Protein AF-A0A8C1X565-F1 (afdb_monomer)

Radius of gyration: 35.85 Å; Cα contacts (8 Å, |Δi|>4): 204; chains: 1; bounding box: 76×70×100 Å

InterPro domains:
  IPR001398 Macrophage migration inhibitory factor [PF01187] (63-176)
  IPR001398 Macrophage migration inhibitory factor [PTHR11954] (62-175)
  IPR014347 Tautomerase/MIF superfamily [G3DSA:3.30.429.10] (62-176)
  IPR014347 Tautomerase/MIF superfamily [SSF55331] (63-176)
  IPR019829 Macrophage migration inhibitory factor, conserved site [PS01158] (116-130)

Mean predicted aligned error: 14.26 Å

Sequence (176 aa):
MGGGERREENRRGREECKRGGEEGKRNLRTEEQVAIMVSHSKAEKMQDKTTASHNECKLQIMPIFVVNTNVAKDAVPAELLSEATQQLAKAMGKPAQYIAIHIIPDQMMMFGGKGDPCALCSLTSIGKIGGAQNKQYSKLLMGLLNKHLGISPDRIYINFVDMDAANVAWNSTTFG

Structure (mmCIF, N/CA/C/O backbone):
data_AF-A0A8C1X565-F1
#
_entry.id   AF-A0A8C1X565-F1
#
loop_
_atom_site.group_PDB
_atom_site.id
_atom_site.type_symbol
_atom_site.label_atom_id
_atom_site.label_alt_id
_atom_site.label_comp_id
_atom_site.label_asym_id
_atom_site.label_entity_id
_atom_site.label_seq_id
_atom_site.pdbx_PDB_ins_code
_atom_site.Cartn_x
_atom_site.Cartn_y
_atom_site.Cartn_z
_atom_site.occupancy
_atom_site.B_iso_or_equiv
_atom_site.auth_seq_id
_atom_site.auth_comp_id
_atom_site.auth_asym_id
_atom_site.auth_atom_id
_atom_site.pdbx_PDB_model_num
ATOM 1 N N . MET A 1 1 ? 57.882 53.915 -77.502 1.00 49.09 1 MET A N 1
ATOM 2 C CA . MET A 1 1 ? 58.343 52.913 -76.515 1.00 49.09 1 MET A CA 1
ATOM 3 C C . MET A 1 1 ? 57.272 52.822 -75.435 1.00 49.09 1 MET A C 1
ATOM 5 O O . MET A 1 1 ? 57.066 53.815 -74.762 1.00 49.09 1 MET A O 1
ATOM 9 N N . GLY A 1 2 ? 56.494 51.737 -75.350 1.00 52.66 2 GLY A N 1
ATOM 10 C CA . GLY A 1 2 ? 55.361 51.687 -74.402 1.00 52.66 2 GLY A CA 1
ATOM 11 C C . GLY A 1 2 ? 54.500 50.420 -74.452 1.00 52.66 2 GLY A C 1
ATOM 12 O O . GLY A 1 2 ? 53.299 50.494 -74.226 1.00 52.66 2 GLY A O 1
ATOM 13 N N . GLY A 1 3 ? 55.080 49.269 -74.815 1.00 48.84 3 GLY A N 1
ATOM 14 C CA . GLY A 1 3 ? 54.337 48.006 -74.981 1.00 48.84 3 GLY A CA 1
ATOM 15 C C . GLY A 1 3 ? 54.753 46.858 -74.051 1.00 48.84 3 GLY A C 1
ATOM 16 O O . GLY A 1 3 ? 54.083 45.829 -74.050 1.00 48.84 3 GLY A O 1
ATOM 17 N N . GLY A 1 4 ? 55.843 47.010 -73.286 1.00 49.16 4 GLY A N 1
ATOM 18 C CA . GLY A 1 4 ? 56.407 45.949 -72.437 1.00 49.16 4 GLY A CA 1
ATOM 19 C C . GLY A 1 4 ? 55.789 45.881 -71.039 1.00 49.16 4 GLY A C 1
ATOM 20 O O . GLY A 1 4 ? 55.294 44.833 -70.638 1.00 49.16 4 GLY A O 1
ATOM 21 N N . GLU A 1 5 ? 55.722 47.011 -70.332 1.00 47.62 5 GLU A N 1
ATOM 22 C CA . GLU A 1 5 ? 55.320 47.056 -68.913 1.00 47.62 5 GLU A CA 1
ATOM 23 C C . GLU A 1 5 ? 53.850 46.669 -68.686 1.00 47.62 5 GLU A C 1
ATOM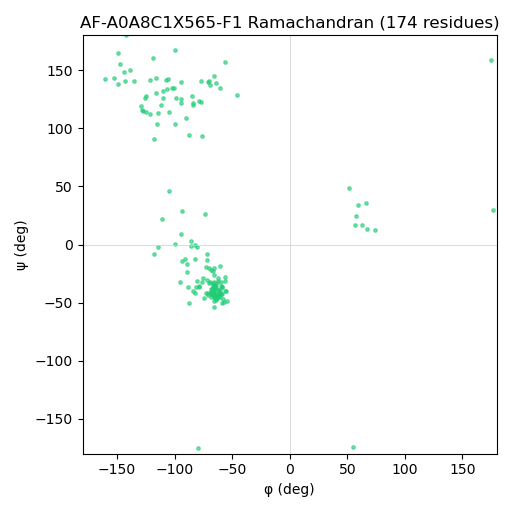 25 O O . GLU A 1 5 ? 53.513 45.980 -67.726 1.00 47.62 5 GLU A O 1
ATOM 30 N N . ARG A 1 6 ? 52.965 46.987 -69.640 1.00 48.53 6 ARG A N 1
ATOM 31 C CA . ARG A 1 6 ? 51.525 46.694 -69.531 1.00 48.53 6 ARG A CA 1
ATOM 32 C C . ARG A 1 6 ? 51.183 45.197 -69.680 1.00 48.53 6 ARG A C 1
ATOM 34 O O . ARG A 1 6 ? 50.059 44.792 -69.388 1.00 48.53 6 ARG A O 1
ATOM 41 N N . ARG A 1 7 ? 52.124 44.359 -70.147 1.00 52.38 7 ARG A N 1
ATOM 42 C CA . ARG A 1 7 ? 51.945 42.894 -70.256 1.00 52.38 7 ARG A CA 1
ATOM 43 C C . ARG A 1 7 ? 52.368 42.141 -68.993 1.00 52.38 7 ARG A C 1
ATOM 45 O O . ARG A 1 7 ? 51.866 41.042 -68.766 1.00 52.38 7 ARG A O 1
ATOM 52 N N . GLU A 1 8 ? 53.247 42.709 -68.176 1.00 52.31 8 GLU A N 1
ATOM 53 C CA . GLU A 1 8 ? 53.809 42.032 -67.001 1.00 52.31 8 GLU A CA 1
ATOM 54 C C . GLU A 1 8 ? 52.942 42.237 -65.747 1.00 52.31 8 GLU A C 1
ATOM 56 O O . GLU A 1 8 ? 52.684 41.292 -64.997 1.00 52.31 8 GLU A O 1
ATOM 61 N N . GLU A 1 9 ? 52.350 43.424 -65.604 1.00 49.91 9 GLU A N 1
ATOM 62 C CA . GLU A 1 9 ? 51.395 43.756 -64.537 1.00 49.91 9 GLU A CA 1
ATOM 63 C C . GLU A 1 9 ? 50.097 42.927 -64.641 1.00 49.91 9 GLU A C 1
ATOM 65 O O . GLU A 1 9 ? 49.587 42.391 -63.656 1.00 49.91 9 GLU A O 1
ATOM 70 N N . ASN A 1 10 ? 49.634 42.679 -65.871 1.00 48.00 10 ASN A N 1
ATOM 71 C CA . ASN A 1 10 ? 48.449 41.860 -66.150 1.00 48.00 10 ASN A CA 1
ATOM 72 C C . ASN A 1 10 ? 48.692 40.347 -65.927 1.00 48.00 10 ASN A C 1
ATOM 74 O O . ASN A 1 10 ? 47.749 39.569 -65.762 1.00 48.00 10 ASN A O 1
ATOM 78 N N . ARG A 1 11 ? 49.963 39.911 -65.914 1.00 53.03 11 ARG A N 1
ATOM 79 C CA . ARG A 1 11 ? 50.361 38.521 -65.630 1.00 53.03 11 ARG A CA 1
ATOM 80 C C . ARG A 1 11 ? 50.464 38.269 -64.123 1.00 53.03 11 ARG A C 1
ATOM 82 O O . ARG A 1 11 ? 49.969 37.240 -63.668 1.00 53.03 11 ARG A O 1
ATOM 89 N N . ARG A 1 12 ? 50.991 39.231 -63.352 1.00 53.06 12 ARG A N 1
ATOM 90 C CA . ARG A 1 12 ? 51.010 39.183 -61.875 1.00 53.06 12 ARG A CA 1
ATOM 91 C C . ARG A 1 12 ? 49.603 39.188 -61.273 1.00 53.06 12 ARG A C 1
ATOM 93 O O . ARG A 1 12 ? 49.306 38.330 -60.446 1.00 53.06 12 ARG A O 1
ATOM 100 N N . GLY A 1 13 ? 48.698 40.031 -61.779 1.00 50.47 13 GLY A N 1
ATOM 101 C CA . GLY A 1 13 ? 47.305 40.061 -61.307 1.00 50.47 13 GLY A CA 1
ATOM 102 C C . GLY A 1 13 ? 46.529 38.752 -61.541 1.00 50.47 13 GLY A C 1
ATOM 103 O O . GLY A 1 13 ? 45.686 38.368 -60.730 1.00 50.47 13 GLY A O 1
ATOM 104 N N . ARG A 1 14 ? 46.837 38.002 -62.613 1.00 50.69 14 ARG A N 1
ATOM 105 C CA . ARG A 1 14 ? 46.225 36.680 -62.868 1.00 50.69 14 ARG A CA 1
ATOM 10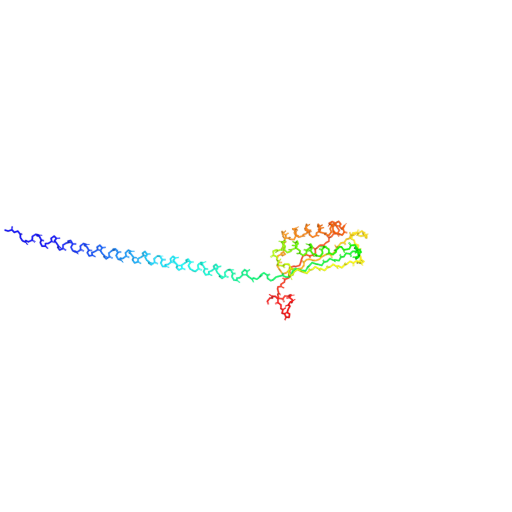6 C C . ARG A 1 14 ? 46.782 35.565 -61.981 1.00 50.69 14 ARG A C 1
ATOM 108 O O . ARG A 1 14 ? 46.056 34.606 -61.716 1.00 50.69 14 ARG A O 1
ATOM 115 N N . GLU A 1 15 ? 48.036 35.654 -61.544 1.00 48.44 15 GLU A N 1
ATOM 116 C CA . GLU A 1 15 ? 48.638 34.657 -60.649 1.00 48.44 15 GLU A CA 1
ATOM 117 C C . GLU A 1 15 ? 48.212 34.853 -59.186 1.00 48.44 15 GLU A C 1
ATOM 119 O O . GLU A 1 15 ? 47.930 33.864 -58.509 1.00 48.44 15 GLU A O 1
ATOM 124 N N . GLU A 1 16 ? 48.046 36.095 -58.721 1.00 49.94 16 GLU A N 1
ATOM 125 C CA . GLU A 1 16 ? 47.497 36.385 -57.385 1.00 49.94 16 GLU A CA 1
ATOM 126 C C . GLU A 1 16 ? 46.018 35.986 -57.263 1.00 49.94 16 GLU A C 1
ATOM 128 O O . GLU A 1 16 ? 45.621 35.366 -56.276 1.00 49.94 16 GLU A O 1
ATOM 133 N N . CYS A 1 17 ? 45.214 36.218 -58.307 1.00 47.19 17 CYS A N 1
ATOM 134 C CA . CYS A 1 17 ? 43.809 35.799 -58.333 1.00 47.19 17 CYS A CA 1
ATOM 135 C C . CYS A 1 17 ? 43.651 34.260 -58.320 1.00 47.19 17 CYS A C 1
ATOM 137 O O . CYS A 1 17 ? 42.718 33.727 -57.715 1.00 47.19 17 CYS A O 1
ATOM 139 N N . LYS A 1 18 ? 44.598 33.519 -58.920 1.00 51.34 18 LYS A N 1
ATOM 140 C CA . LYS A 1 18 ? 44.636 32.047 -58.846 1.00 51.34 18 LYS A CA 1
ATOM 141 C C . LYS A 1 18 ? 45.037 31.532 -57.460 1.00 51.34 18 LYS A C 1
ATOM 143 O O . LYS A 1 18 ? 44.405 30.592 -56.984 1.00 51.34 18 LYS A O 1
ATOM 148 N N . ARG A 1 19 ? 46.029 32.147 -56.800 1.00 50.94 19 ARG A N 1
ATOM 149 C CA . ARG A 1 19 ? 46.452 31.757 -55.439 1.00 50.94 19 ARG A CA 1
ATOM 150 C C . ARG A 1 19 ? 45.365 32.029 -54.397 1.00 50.94 19 ARG A C 1
ATOM 152 O O . ARG A 1 19 ? 45.054 31.133 -53.618 1.00 50.94 19 ARG A O 1
ATOM 159 N N . GLY A 1 20 ? 44.702 33.187 -54.465 1.00 49.22 20 GLY A N 1
ATOM 160 C CA . GLY A 1 20 ? 43.563 33.500 -53.591 1.00 49.22 20 GLY A CA 1
ATOM 161 C C . GLY A 1 20 ? 42.366 32.558 -53.792 1.00 49.22 20 GLY A C 1
ATOM 162 O O . GLY A 1 20 ? 41.685 32.193 -52.835 1.00 49.22 20 GLY A O 1
ATOM 163 N N . GLY A 1 21 ? 42.144 32.085 -55.024 1.00 48.00 21 GLY A N 1
ATOM 164 C CA . GLY A 1 21 ? 41.119 31.085 -55.330 1.00 48.00 21 GLY A CA 1
ATOM 165 C C . GLY A 1 21 ? 41.420 29.683 -54.782 1.00 48.00 21 GLY A C 1
ATOM 166 O O . GLY A 1 21 ? 40.490 28.958 -54.428 1.00 48.00 21 GLY A O 1
ATOM 167 N N . GLU A 1 22 ? 42.691 29.280 -54.689 1.00 48.47 22 GLU A N 1
ATOM 168 C CA . GLU A 1 22 ? 43.090 27.984 -54.118 1.00 48.47 22 GLU A CA 1
ATOM 169 C C . GLU A 1 22 ? 43.151 27.992 -52.584 1.00 48.47 22 GLU A C 1
ATOM 171 O O . GLU A 1 22 ? 42.727 27.008 -51.974 1.00 48.47 22 GLU A O 1
ATOM 176 N N . GLU A 1 23 ? 43.586 29.089 -51.954 1.00 47.75 23 GLU A N 1
ATOM 177 C CA . GLU A 1 23 ? 43.506 29.271 -50.494 1.00 47.75 23 GLU A CA 1
ATOM 178 C C . GLU A 1 23 ? 42.054 29.371 -50.012 1.00 47.75 23 GLU A C 1
ATOM 180 O O . GLU A 1 23 ? 41.679 28.675 -49.066 1.00 47.75 23 GLU A O 1
ATOM 185 N N . GLY A 1 24 ? 41.195 30.113 -50.723 1.00 47.16 24 GLY A N 1
ATOM 186 C CA . GLY A 1 24 ? 39.756 30.153 -50.446 1.00 47.16 24 GLY A CA 1
ATOM 187 C C . GLY A 1 24 ? 39.096 28.773 -50.564 1.00 47.16 24 GLY A C 1
ATOM 188 O O . GLY A 1 24 ? 38.344 28.365 -49.683 1.00 47.16 24 GLY A O 1
ATOM 189 N N . LYS A 1 25 ? 39.448 27.986 -51.592 1.00 46.28 25 LYS A N 1
ATOM 190 C CA . LYS A 1 25 ? 38.975 26.595 -51.760 1.00 46.28 25 LYS A CA 1
ATOM 191 C C . LYS A 1 25 ? 39.560 25.607 -50.747 1.00 46.28 25 LYS A C 1
ATOM 193 O O . LYS A 1 25 ? 39.016 24.511 -50.601 1.00 46.28 25 LYS A O 1
ATOM 198 N N . ARG A 1 26 ? 40.691 25.919 -50.106 1.00 46.69 26 ARG A N 1
ATOM 199 C CA . ARG A 1 26 ? 41.283 25.090 -49.046 1.00 46.69 26 ARG A CA 1
ATOM 200 C C . ARG A 1 26 ? 40.597 25.371 -47.707 1.00 46.69 26 ARG A C 1
ATOM 202 O O . ARG A 1 26 ? 40.236 24.410 -47.040 1.00 46.69 26 ARG A O 1
ATOM 209 N N . ASN A 1 27 ? 40.307 26.639 -47.400 1.00 46.97 27 ASN A N 1
ATOM 210 C CA . ASN A 1 27 ? 39.555 27.033 -46.203 1.00 46.97 27 ASN A CA 1
ATOM 211 C C . ASN A 1 27 ? 38.089 26.570 -46.234 1.00 46.97 27 ASN A C 1
ATOM 213 O O . ASN A 1 27 ? 37.619 26.004 -45.248 1.00 46.97 27 ASN A O 1
ATOM 217 N N . LEU A 1 28 ? 37.405 26.714 -47.377 1.00 48.75 28 LEU A N 1
ATOM 218 C CA . LEU A 1 28 ? 36.021 26.246 -47.562 1.00 48.75 28 LEU A CA 1
ATOM 219 C C . LEU A 1 28 ? 35.885 24.728 -47.347 1.00 48.75 28 LEU A C 1
ATOM 221 O O . LEU A 1 28 ? 34.908 24.271 -46.762 1.00 48.75 28 LEU A O 1
ATOM 225 N N . ARG A 1 29 ? 36.895 23.942 -47.752 1.00 51.97 29 ARG A N 1
ATOM 226 C CA . ARG A 1 29 ? 36.909 22.483 -47.549 1.00 51.97 29 ARG A CA 1
ATOM 227 C C . ARG A 1 29 ? 37.013 22.089 -46.076 1.00 51.97 29 ARG A C 1
ATOM 229 O O . ARG A 1 29 ? 36.419 21.093 -45.682 1.00 51.97 29 ARG A O 1
ATOM 236 N N . THR A 1 30 ? 37.738 22.852 -45.263 1.00 57.06 30 THR A N 1
ATOM 237 C CA . THR A 1 30 ? 37.828 22.619 -43.812 1.00 57.06 30 THR A CA 1
ATOM 238 C C . THR A 1 30 ? 36.548 23.008 -43.083 1.00 57.06 30 THR A C 1
ATOM 240 O O . THR A 1 30 ? 36.108 22.255 -42.223 1.00 57.06 30 THR A O 1
ATOM 243 N N . GLU A 1 31 ? 35.917 24.131 -43.429 1.00 58.00 31 GLU A N 1
ATOM 244 C CA . GLU A 1 31 ? 34.661 24.553 -42.788 1.00 58.00 31 GLU A CA 1
ATOM 245 C C . GLU A 1 31 ? 33.509 23.591 -43.097 1.00 58.00 31 GLU A C 1
ATOM 247 O O . GLU A 1 31 ? 32.755 23.218 -42.197 1.00 58.00 31 GLU A O 1
ATOM 252 N N . GLU A 1 32 ? 33.425 23.110 -44.339 1.00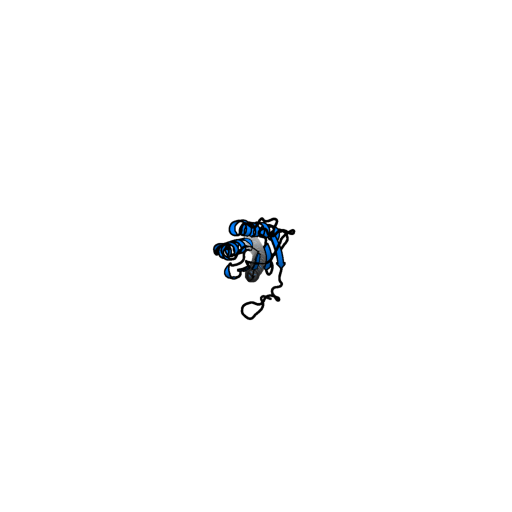 58.91 32 GLU A N 1
ATOM 253 C CA . GLU A 1 32 ? 32.437 22.110 -44.746 1.00 58.91 32 GLU A CA 1
ATOM 254 C C . GLU A 1 32 ? 32.690 20.758 -44.053 1.00 58.91 32 GLU A C 1
ATOM 256 O O . GLU A 1 32 ? 31.757 20.134 -43.547 1.00 58.91 32 GLU A O 1
ATOM 261 N N . GLN A 1 33 ? 33.955 20.336 -43.909 1.00 59.19 33 GLN A N 1
ATOM 262 C CA . GLN A 1 33 ? 34.297 19.121 -43.157 1.00 59.19 33 GLN A CA 1
ATOM 263 C C . GLN A 1 33 ? 34.027 19.239 -41.650 1.00 59.19 33 GLN A C 1
ATOM 265 O O . GLN A 1 33 ? 33.536 18.284 -41.045 1.00 59.19 33 GLN A O 1
ATOM 270 N N . VAL A 1 34 ? 34.276 20.401 -41.037 1.00 60.75 34 VAL A N 1
ATOM 271 C CA . VAL A 1 34 ? 33.933 20.660 -39.629 1.00 60.75 34 VAL A CA 1
ATOM 272 C C . VAL A 1 34 ? 32.415 20.666 -39.441 1.00 60.75 34 VAL A C 1
ATOM 274 O O . VAL A 1 34 ? 31.919 20.075 -38.481 1.00 60.75 34 VAL A O 1
ATOM 277 N N . ALA A 1 35 ? 31.655 21.248 -40.373 1.00 61.78 35 ALA A N 1
ATOM 278 C CA . ALA A 1 35 ? 30.195 21.218 -40.346 1.00 61.78 35 ALA A CA 1
ATOM 279 C C . ALA A 1 35 ? 29.642 19.786 -40.460 1.00 61.78 35 ALA A C 1
ATOM 281 O O . ALA A 1 35 ? 28.710 19.436 -39.731 1.00 61.78 35 ALA A O 1
ATOM 282 N N . ILE A 1 36 ? 30.244 18.933 -41.297 1.00 66.50 36 ILE A N 1
ATOM 283 C CA . ILE A 1 36 ? 29.893 17.508 -41.422 1.00 66.50 36 ILE A CA 1
ATOM 284 C C . ILE A 1 36 ? 30.225 16.745 -40.131 1.00 66.50 36 ILE A C 1
ATOM 286 O O . ILE A 1 36 ? 29.373 16.019 -39.626 1.00 66.50 36 ILE A O 1
ATOM 290 N N . MET A 1 37 ? 31.404 16.954 -39.533 1.00 60.38 37 MET A N 1
ATOM 291 C CA . MET A 1 37 ? 31.771 16.342 -38.245 1.00 60.38 37 MET A CA 1
ATOM 292 C C . MET A 1 37 ? 30.833 16.760 -37.106 1.00 60.38 37 MET A C 1
ATOM 294 O O . MET A 1 37 ? 30.398 15.921 -36.319 1.00 60.38 37 MET A O 1
ATOM 298 N N . VAL A 1 38 ? 30.486 18.048 -37.018 1.00 64.12 38 VAL A N 1
ATOM 299 C CA . VAL A 1 38 ? 29.539 18.558 -36.014 1.00 64.12 38 VAL A CA 1
ATOM 300 C C . VAL A 1 38 ? 28.135 18.005 -36.260 1.00 64.12 38 VAL A C 1
ATOM 302 O O . VAL A 1 38 ? 27.427 17.697 -35.301 1.00 64.12 38 VAL A O 1
ATOM 305 N N . SER A 1 39 ? 27.737 17.840 -37.522 1.00 61.88 39 SER A N 1
ATOM 306 C CA . SER A 1 39 ? 26.449 17.246 -37.891 1.00 61.88 39 SER A CA 1
ATOM 307 C C . SER A 1 39 ? 26.396 15.756 -37.550 1.00 61.88 39 SER A C 1
ATOM 309 O O . SER A 1 39 ? 25.417 15.324 -36.948 1.00 61.88 39 SER A O 1
ATOM 311 N N . HIS A 1 40 ? 27.459 14.991 -37.818 1.00 67.81 40 HIS A N 1
ATOM 312 C CA . HIS A 1 40 ? 27.568 13.587 -37.411 1.00 67.81 40 HIS A CA 1
ATOM 313 C C . HIS A 1 40 ? 27.603 13.429 -35.887 1.00 67.81 40 HIS A C 1
ATOM 315 O O . HIS A 1 40 ? 26.854 12.621 -35.357 1.00 67.81 40 HIS A O 1
ATOM 321 N N . SER A 1 41 ? 28.354 14.262 -35.158 1.00 65.25 41 SER A N 1
ATOM 322 C CA . SER A 1 41 ? 28.372 14.228 -33.686 1.00 65.25 41 SER A CA 1
ATOM 323 C C . SER A 1 41 ? 27.016 14.606 -33.069 1.00 65.25 41 SER A C 1
ATOM 325 O O . SER A 1 41 ? 26.601 14.038 -32.056 1.00 65.25 41 SER A O 1
ATOM 327 N N . LYS A 1 42 ? 26.281 15.550 -33.677 1.00 61.38 42 LYS A N 1
ATOM 328 C CA . LYS A 1 42 ? 24.896 15.861 -33.282 1.00 61.38 42 LYS A CA 1
ATOM 329 C C . LYS A 1 42 ? 23.938 14.715 -33.614 1.00 61.38 42 LYS A C 1
ATOM 331 O O . LYS A 1 42 ? 23.056 14.450 -32.802 1.00 61.38 42 LYS A O 1
ATOM 336 N N . ALA A 1 43 ? 24.118 14.039 -34.748 1.00 56.22 43 ALA A N 1
ATOM 337 C CA . ALA A 1 43 ? 23.319 12.885 -35.153 1.00 56.22 43 ALA A CA 1
ATOM 338 C C . ALA A 1 43 ? 23.574 11.661 -34.258 1.00 56.22 43 ALA A C 1
ATOM 340 O O . ALA A 1 43 ? 22.612 11.038 -33.826 1.00 56.22 43 ALA A O 1
ATOM 341 N N . GLU A 1 44 ? 24.825 11.382 -33.877 1.00 57.09 44 GLU A N 1
ATOM 342 C CA . GLU A 1 44 ? 25.178 10.347 -32.894 1.00 57.09 44 GLU A CA 1
ATOM 343 C C . GLU A 1 44 ? 24.577 10.660 -31.520 1.00 57.09 44 GLU A C 1
ATOM 345 O O . GLU A 1 44 ? 23.937 9.803 -30.921 1.00 57.09 44 GLU A O 1
ATOM 350 N N . LYS A 1 45 ? 24.667 11.912 -31.045 1.00 55.22 45 LYS A N 1
ATOM 351 C CA . LYS A 1 45 ? 24.004 12.336 -29.794 1.00 55.22 45 LYS A CA 1
ATOM 352 C C . LYS A 1 45 ? 22.474 12.304 -29.883 1.00 55.22 45 LYS A C 1
ATOM 354 O O . LYS A 1 45 ? 21.812 12.186 -28.855 1.00 55.22 45 LYS A O 1
ATOM 359 N N . MET A 1 46 ? 21.890 12.444 -31.074 1.00 52.03 46 MET A N 1
ATOM 360 C CA . MET A 1 46 ? 20.449 12.276 -31.298 1.00 52.03 46 MET A CA 1
ATOM 361 C C . MET A 1 46 ? 20.053 10.799 -31.369 1.00 52.03 46 MET A C 1
ATOM 363 O O . MET A 1 46 ? 18.994 10.448 -30.854 1.00 52.03 46 MET A O 1
ATOM 367 N N . GLN A 1 47 ? 20.893 9.933 -31.934 1.00 51.94 47 GLN A N 1
ATOM 368 C CA . GLN A 1 47 ? 20.686 8.485 -31.943 1.00 51.94 47 GLN A C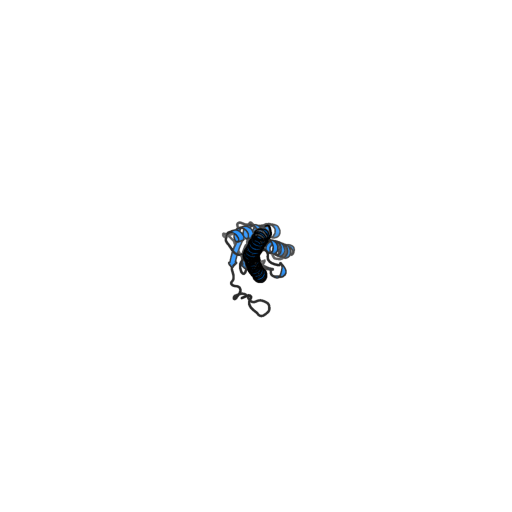A 1
ATOM 369 C C . GLN A 1 47 ? 20.824 7.902 -30.534 1.00 51.94 47 GLN A C 1
ATOM 371 O O . GLN A 1 47 ? 19.946 7.147 -30.138 1.00 51.94 47 GLN A O 1
ATOM 376 N N . ASP A 1 48 ? 21.801 8.353 -29.743 1.00 48.84 48 ASP A N 1
ATOM 377 C CA . ASP A 1 48 ? 21.992 7.988 -28.329 1.00 48.84 48 ASP A CA 1
ATOM 378 C C . ASP A 1 48 ? 20.820 8.448 -27.434 1.00 48.84 48 ASP A C 1
ATOM 380 O O . ASP A 1 48 ? 20.340 7.727 -26.562 1.00 48.84 48 ASP A O 1
ATOM 384 N N . LYS A 1 49 ? 20.237 9.622 -27.721 1.00 47.53 49 LYS A N 1
ATOM 385 C CA . LYS A 1 49 ? 18.991 10.072 -27.070 1.00 47.53 49 LYS A CA 1
ATOM 386 C C . LYS A 1 49 ? 17.753 9.290 -27.523 1.00 47.53 49 LYS A C 1
ATOM 388 O O . LYS A 1 49 ? 16.815 9.127 -26.746 1.00 47.53 49 LYS A O 1
ATOM 393 N N . THR A 1 50 ? 17.735 8.799 -28.760 1.00 41.66 50 THR A N 1
ATOM 394 C CA . THR A 1 50 ? 16.606 8.028 -29.310 1.00 41.66 50 THR A CA 1
ATOM 395 C C . THR A 1 50 ? 16.647 6.566 -28.850 1.00 41.66 50 THR A C 1
ATOM 397 O O . THR A 1 50 ? 15.595 5.970 -28.618 1.00 41.66 50 THR A O 1
ATOM 400 N N . THR A 1 51 ? 17.831 5.991 -28.621 1.00 40.81 51 THR A N 1
ATOM 401 C CA . THR A 1 51 ? 18.002 4.681 -27.969 1.00 40.81 51 THR A CA 1
ATOM 402 C C . THR A 1 51 ? 17.796 4.756 -26.456 1.00 40.81 51 THR A C 1
ATOM 404 O O . THR A 1 51 ? 17.210 3.833 -25.890 1.00 40.81 51 THR A O 1
ATOM 407 N N . ALA A 1 52 ? 18.136 5.874 -25.801 1.00 42.41 52 ALA A N 1
ATOM 408 C CA . ALA A 1 52 ? 17.728 6.131 -24.415 1.00 42.41 52 ALA A CA 1
ATOM 409 C C . ALA A 1 52 ? 16.192 6.186 -24.270 1.00 42.41 52 ALA A C 1
ATOM 411 O O . ALA A 1 52 ? 15.635 5.586 -23.353 1.00 42.41 52 ALA A O 1
ATOM 412 N N . SER A 1 53 ? 15.490 6.780 -25.243 1.00 41.38 53 SER A N 1
ATOM 413 C CA . SER A 1 53 ? 14.020 6.812 -25.290 1.00 41.38 53 SER A CA 1
ATOM 414 C C . SER A 1 53 ? 13.362 5.439 -25.504 1.00 41.38 53 SER A C 1
ATOM 416 O O . SER A 1 53 ? 12.199 5.276 -25.135 1.00 41.38 53 SER A O 1
ATOM 418 N N . HIS A 1 54 ? 14.062 4.448 -26.065 1.00 39.69 54 HIS A N 1
ATOM 419 C CA . HIS A 1 54 ? 13.534 3.082 -26.202 1.00 39.69 54 HIS A CA 1
ATOM 420 C C . HIS A 1 54 ? 13.841 2.193 -24.984 1.00 39.69 54 HIS A C 1
ATOM 422 O O . HIS A 1 54 ? 13.149 1.200 -24.772 1.00 39.69 54 HIS A O 1
ATOM 428 N N . ASN A 1 55 ? 14.798 2.577 -24.131 1.00 44.44 55 ASN A N 1
ATOM 429 C CA . ASN A 1 55 ? 15.061 1.902 -22.853 1.00 44.44 55 ASN A CA 1
ATOM 430 C C . ASN A 1 55 ? 14.277 2.486 -21.664 1.00 44.44 55 ASN A C 1
ATOM 432 O O . ASN A 1 55 ? 14.164 1.833 -20.629 1.00 44.44 55 ASN A O 1
ATOM 436 N N . GLU A 1 56 ? 13.652 3.65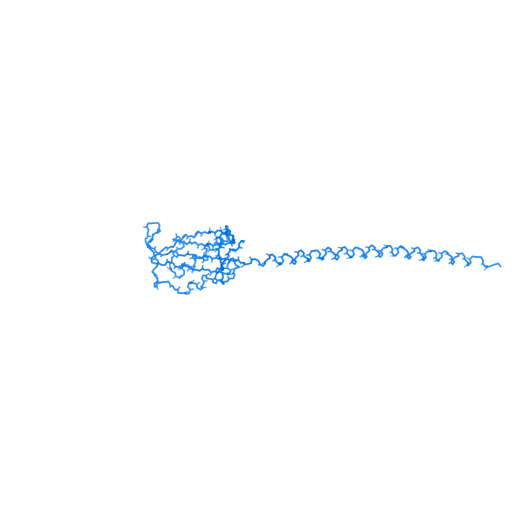5 -21.816 1.00 44.38 56 GLU A N 1
ATOM 437 C CA . GLU A 1 56 ? 12.710 4.212 -20.831 1.00 44.38 56 GLU A CA 1
ATOM 438 C C . GLU A 1 56 ? 11.280 3.639 -20.953 1.00 44.38 56 GLU A C 1
ATOM 440 O O . GLU A 1 56 ? 10.413 3.929 -20.130 1.00 44.38 56 GLU A O 1
ATOM 445 N N . CYS A 1 57 ? 11.038 2.735 -21.912 1.00 40.72 57 CYS A N 1
ATOM 446 C CA . CYS A 1 57 ? 9.766 2.027 -22.100 1.00 40.72 57 CYS A CA 1
ATOM 447 C C . CYS A 1 57 ? 9.711 0.649 -21.394 1.00 40.72 57 CYS A C 1
ATOM 449 O O . CYS A 1 57 ? 8.997 -0.253 -21.821 1.00 40.72 57 CYS A O 1
ATOM 451 N N . LYS A 1 58 ? 10.440 0.468 -20.281 1.00 51.03 58 LYS A N 1
ATOM 452 C CA . LYS A 1 58 ? 10.281 -0.670 -19.345 1.00 51.03 58 LYS A CA 1
ATOM 453 C C . LYS A 1 58 ? 9.556 -0.251 -18.054 1.00 51.03 58 LYS A C 1
ATOM 455 O O . LYS A 1 58 ? 9.940 -0.619 -16.950 1.00 51.03 58 LYS A O 1
ATOM 460 N N . LEU A 1 59 ? 8.459 0.501 -18.183 1.00 49.94 59 LEU A N 1
ATOM 461 C CA . LEU A 1 59 ? 7.509 0.811 -17.094 1.00 49.94 59 LEU A CA 1
ATOM 462 C C . LEU A 1 59 ? 6.616 -0.394 -16.717 1.00 49.94 59 LEU A C 1
ATOM 464 O O . LEU A 1 59 ? 5.489 -0.226 -16.250 1.00 49.94 59 LEU A O 1
ATOM 468 N N . GLN A 1 60 ? 7.083 -1.619 -16.946 1.00 59.84 60 GLN A N 1
ATOM 469 C CA . GLN A 1 60 ? 6.370 -2.826 -16.550 1.00 59.84 60 GLN A CA 1
ATOM 470 C C . GLN A 1 60 ? 6.765 -3.169 -15.139 1.00 59.84 60 GLN A C 1
ATOM 472 O O . GLN A 1 60 ? 7.785 -3.822 -14.930 1.00 59.84 60 GLN A O 1
ATOM 477 N N . ILE A 1 61 ? 5.976 -2.721 -14.164 1.00 71.19 61 ILE A N 1
ATOM 478 C CA . ILE A 1 61 ? 6.238 -3.209 -12.835 1.00 71.19 61 ILE A CA 1
ATOM 479 C C . ILE A 1 61 ? 5.014 -3.322 -11.946 1.00 71.19 61 ILE A C 1
ATOM 481 O O . ILE A 1 61 ? 4.208 -2.402 -11.916 1.00 71.19 61 ILE A O 1
ATOM 485 N N . MET A 1 62 ? 4.959 -4.431 -11.207 1.00 86.31 62 MET A N 1
ATOM 486 C CA . MET A 1 62 ? 3.856 -4.939 -10.395 1.00 86.31 62 MET A CA 1
ATOM 487 C C . MET A 1 62 ? 4.057 -4.615 -8.905 1.00 86.31 62 MET A C 1
ATOM 489 O O . MET A 1 62 ? 4.892 -5.248 -8.261 1.00 86.31 62 MET A O 1
ATOM 493 N N . PRO A 1 63 ? 3.352 -3.618 -8.337 1.00 95.19 63 PRO A N 1
ATOM 494 C CA . PRO A 1 63 ? 3.237 -3.464 -6.897 1.00 95.19 63 PRO A CA 1
ATOM 495 C C . PRO A 1 63 ? 2.104 -4.335 -6.369 1.00 95.19 63 PRO A C 1
ATOM 497 O O . PRO A 1 63 ? 0.967 -4.221 -6.825 1.00 95.19 63 PRO A O 1
ATOM 500 N N . ILE A 1 64 ? 2.399 -5.146 -5.361 1.00 97.88 64 ILE A N 1
ATOM 501 C CA . ILE A 1 64 ? 1.384 -5.803 -4.542 1.00 97.88 64 ILE A CA 1
ATOM 502 C C . ILE A 1 64 ? 1.460 -5.202 -3.148 1.00 97.88 64 ILE A C 1
ATOM 504 O O . ILE A 1 64 ? 2.495 -5.303 -2.484 1.00 97.88 64 ILE A O 1
ATOM 508 N N . PHE A 1 65 ? 0.359 -4.607 -2.697 1.00 98.62 65 PHE A N 1
ATOM 509 C CA . PHE A 1 65 ? 0.193 -4.212 -1.306 1.00 98.62 65 PHE A CA 1
ATOM 510 C C . PHE A 1 65 ? -0.757 -5.180 -0.603 1.00 98.62 65 PHE A C 1
ATOM 512 O O . PHE A 1 65 ? -1.941 -5.251 -0.935 1.00 98.62 65 PHE A O 1
ATOM 519 N N . VAL A 1 66 ? -0.230 -5.932 0.362 1.00 98.88 66 VAL A N 1
ATOM 520 C CA . VAL A 1 66 ? -1.005 -6.866 1.188 1.00 98.88 66 VAL A CA 1
ATOM 521 C C . VAL A 1 66 ? -1.161 -6.290 2.585 1.00 98.88 66 VAL A C 1
ATOM 523 O O . VAL A 1 66 ? -0.173 -5.858 3.178 1.00 98.88 66 VAL A O 1
ATOM 526 N N . VAL A 1 67 ? -2.378 -6.341 3.122 1.00 98.81 67 VAL A N 1
ATOM 527 C CA . VAL A 1 67 ? -2.726 -5.894 4.474 1.00 98.81 67 VAL A CA 1
ATOM 528 C C . VAL A 1 67 ? -3.394 -7.043 5.213 1.00 98.81 67 VAL A C 1
ATOM 530 O O . VAL A 1 67 ? -4.499 -7.436 4.857 1.00 98.81 67 VAL A O 1
ATOM 533 N N . ASN A 1 68 ? -2.752 -7.552 6.259 1.00 98.88 68 ASN A N 1
ATOM 534 C CA . ASN A 1 68 ? -3.387 -8.450 7.222 1.00 98.88 68 ASN A CA 1
ATOM 535 C C . ASN A 1 68 ? -3.803 -7.617 8.434 1.00 98.88 68 ASN A C 1
ATOM 537 O O . ASN A 1 68 ? -2.953 -6.918 8.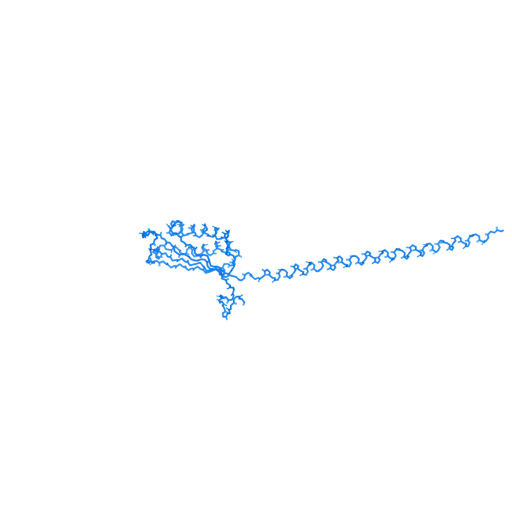988 1.00 98.88 68 ASN A O 1
ATOM 541 N N . THR A 1 69 ? -5.070 -7.673 8.844 1.00 98.88 69 THR A N 1
ATOM 542 C CA . THR A 1 69 ? -5.588 -6.874 9.967 1.00 98.88 69 THR A CA 1
ATOM 543 C C . THR A 1 69 ? -6.632 -7.630 10.792 1.00 98.88 69 THR A C 1
ATOM 545 O O . THR A 1 69 ? -7.378 -8.450 10.261 1.00 98.88 69 THR A O 1
ATOM 548 N N . ASN A 1 70 ? -6.697 -7.342 12.095 1.00 98.62 70 ASN A N 1
ATOM 549 C CA . ASN A 1 70 ? -7.764 -7.805 12.993 1.00 98.62 70 ASN A CA 1
ATOM 550 C C . ASN A 1 70 ? -9.051 -6.972 12.894 1.00 98.62 70 ASN A C 1
ATOM 552 O O . ASN A 1 70 ? -10.023 -7.282 13.579 1.00 98.62 70 ASN A O 1
ATOM 556 N N . VAL A 1 71 ? -9.071 -5.915 12.078 1.00 98.62 71 VAL A N 1
ATOM 557 C CA . VAL A 1 71 ? -10.293 -5.151 11.813 1.00 98.62 71 VAL A CA 1
ATOM 558 C C . VAL A 1 71 ? -11.311 -6.045 11.107 1.00 98.62 71 VAL A C 1
ATOM 560 O O . VAL A 1 71 ? -10.954 -6.834 10.227 1.00 98.62 71 VAL A O 1
ATOM 563 N N . ALA A 1 72 ? -12.572 -5.919 11.518 1.00 98.31 72 ALA A N 1
ATOM 564 C CA . ALA A 1 72 ? -13.661 -6.728 11.000 1.00 98.31 72 ALA A CA 1
ATOM 565 C C . ALA A 1 72 ? -13.923 -6.439 9.514 1.00 98.31 72 ALA A C 1
ATOM 567 O O . ALA A 1 72 ? -13.792 -5.298 9.064 1.00 98.31 72 ALA A O 1
ATOM 568 N N . LYS A 1 73 ? -14.295 -7.457 8.733 1.00 97.94 73 LYS A N 1
ATOM 569 C CA . LYS A 1 73 ? -14.510 -7.308 7.282 1.00 97.94 73 LYS A CA 1
ATOM 570 C C . LYS A 1 73 ? -15.582 -6.285 6.914 1.00 97.94 73 LYS A C 1
ATOM 572 O O . LYS A 1 73 ? -15.438 -5.599 5.906 1.00 97.94 73 LYS A O 1
ATOM 577 N N . ASP A 1 74 ? -16.646 -6.194 7.699 1.00 97.56 74 ASP A N 1
ATOM 578 C CA . ASP A 1 74 ? -17.739 -5.235 7.511 1.00 97.56 74 ASP A CA 1
ATOM 579 C C . ASP A 1 74 ? -17.317 -3.780 7.773 1.00 97.56 74 ASP A C 1
ATOM 581 O O . ASP A 1 74 ? -17.919 -2.858 7.226 1.00 97.56 74 ASP A O 1
ATOM 585 N N . ALA A 1 75 ? -16.245 -3.573 8.539 1.00 97.31 75 ALA A N 1
ATOM 586 C CA . ALA A 1 75 ? -15.633 -2.272 8.776 1.00 97.31 75 ALA A CA 1
ATOM 587 C C . ALA A 1 75 ? -14.615 -1.860 7.693 1.00 97.31 75 ALA A C 1
ATOM 589 O O . ALA A 1 75 ? -14.052 -0.770 7.784 1.00 97.31 75 ALA A O 1
ATOM 590 N N . VAL A 1 76 ? -14.355 -2.694 6.675 1.00 97.88 76 VAL A N 1
ATOM 591 C CA . VAL A 1 76 ? -13.436 -2.361 5.573 1.00 97.88 76 VAL A CA 1
ATOM 592 C C . VAL A 1 76 ? -14.205 -1.680 4.431 1.00 97.88 76 VAL A C 1
ATOM 594 O O . VAL A 1 76 ? -14.939 -2.358 3.707 1.00 97.88 76 VAL A O 1
ATOM 597 N N . PRO A 1 77 ? -14.021 -0.366 4.196 1.00 97.31 77 PRO A N 1
ATOM 598 C CA . PRO A 1 77 ? -14.688 0.325 3.097 1.00 97.31 77 PRO A CA 1
ATOM 599 C C . PRO A 1 77 ? -14.110 -0.102 1.740 1.00 97.31 77 PRO A C 1
ATOM 601 O O . PRO A 1 77 ? -12.892 -0.227 1.577 1.00 97.31 77 PRO A O 1
ATOM 604 N N . ALA A 1 78 ? -14.971 -0.280 0.734 1.00 93.25 78 ALA A N 1
ATOM 605 C CA . ALA A 1 78 ? -14.549 -0.640 -0.625 1.00 93.25 78 ALA A CA 1
ATOM 606 C C . ALA A 1 78 ? -13.652 0.444 -1.255 1.00 93.25 78 ALA A C 1
ATOM 608 O O . ALA A 1 78 ? -12.755 0.154 -2.053 1.00 93.25 78 ALA A O 1
ATOM 609 N N . GLU A 1 79 ? -13.852 1.696 -0.845 1.00 97.06 79 GLU A N 1
ATOM 610 C CA . GLU A 1 79 ? -13.110 2.872 -1.281 1.00 97.06 79 GLU A CA 1
ATOM 611 C C . GLU A 1 79 ? -11.615 2.754 -0.975 1.00 97.06 79 GLU A C 1
ATOM 613 O O . GLU A 1 79 ? -10.804 3.223 -1.778 1.00 97.06 79 GLU A O 1
ATOM 618 N N . LEU A 1 80 ? -11.233 2.077 0.117 1.00 98.06 80 LEU A N 1
ATOM 619 C CA . LEU A 1 80 ? -9.832 1.878 0.496 1.00 98.06 80 LEU A CA 1
ATOM 620 C C . LEU A 1 80 ? -9.029 1.207 -0.628 1.00 98.06 80 LEU A C 1
ATOM 622 O O . LEU A 1 80 ? -7.904 1.626 -0.901 1.00 98.06 80 LEU A O 1
ATOM 626 N N . LEU A 1 81 ? -9.603 0.217 -1.323 1.00 97.31 81 LEU A N 1
ATOM 627 C CA . LEU A 1 81 ? -8.934 -0.474 -2.433 1.00 97.31 81 LEU A CA 1
ATOM 628 C C . LEU A 1 81 ? -8.651 0.486 -3.598 1.00 97.31 81 LEU A C 1
ATOM 630 O O . LEU A 1 81 ? -7.529 0.546 -4.110 1.00 97.31 81 LEU A O 1
ATOM 634 N N . SER A 1 82 ? -9.658 1.267 -3.996 1.00 96.81 82 SER A N 1
ATOM 635 C CA . SER A 1 82 ? -9.536 2.229 -5.097 1.00 96.81 82 SER A CA 1
ATOM 636 C C . SER A 1 82 ? -8.581 3.382 -4.763 1.00 96.81 82 SER A C 1
ATOM 638 O O . SER A 1 82 ? -7.723 3.729 -5.578 1.00 96.81 82 SER A O 1
ATOM 640 N N . GLU A 1 83 ? -8.663 3.931 -3.547 1.00 98.25 83 GLU A N 1
ATOM 641 C CA . GLU A 1 83 ? -7.817 5.036 -3.101 1.00 98.25 83 GLU A CA 1
ATOM 642 C C . GLU A 1 83 ? -6.360 4.583 -2.952 1.00 98.25 83 GLU A C 1
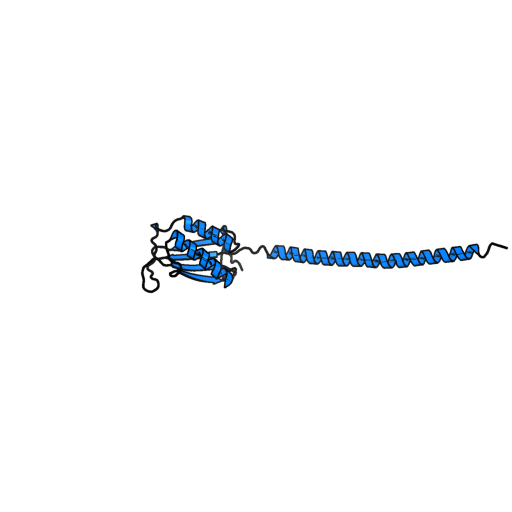ATOM 644 O O . GLU A 1 83 ? -5.461 5.256 -3.459 1.00 98.25 83 GLU A O 1
ATOM 649 N N . ALA A 1 84 ? -6.110 3.417 -2.342 1.00 98.12 84 ALA A N 1
ATOM 650 C CA . ALA A 1 84 ? -4.764 2.854 -2.235 1.00 98.12 84 ALA A CA 1
ATOM 651 C C . ALA A 1 84 ? -4.132 2.625 -3.614 1.00 98.12 84 ALA A C 1
ATOM 653 O O . ALA A 1 84 ? -2.975 2.992 -3.823 1.00 98.12 84 ALA A O 1
ATOM 654 N N . THR A 1 85 ? -4.904 2.102 -4.572 1.00 97.88 85 THR A N 1
ATOM 655 C CA . THR A 1 85 ? -4.450 1.891 -5.954 1.00 97.88 85 THR A CA 1
ATOM 656 C C . THR A 1 85 ? -4.012 3.205 -6.607 1.00 97.88 85 THR A C 1
ATOM 658 O O . THR A 1 85 ? -2.902 3.304 -7.130 1.00 97.88 85 THR A O 1
ATOM 661 N N . GLN A 1 86 ? -4.848 4.247 -6.545 1.00 97.88 86 GLN A N 1
ATOM 662 C CA . GLN A 1 86 ? -4.546 5.546 -7.156 1.00 97.88 86 GLN A CA 1
ATOM 663 C C . GLN A 1 86 ? -3.366 6.253 -6.478 1.00 97.88 86 GLN A C 1
ATOM 665 O O . GLN A 1 86 ? -2.485 6.798 -7.152 1.00 97.88 86 GLN A O 1
ATOM 670 N N . GLN A 1 87 ? -3.325 6.240 -5.144 1.00 98.06 87 GLN A N 1
ATOM 671 C CA . GLN A 1 87 ? -2.262 6.893 -4.388 1.00 98.06 87 GLN A CA 1
ATOM 672 C C . GLN A 1 87 ? -0.909 6.197 -4.591 1.00 98.06 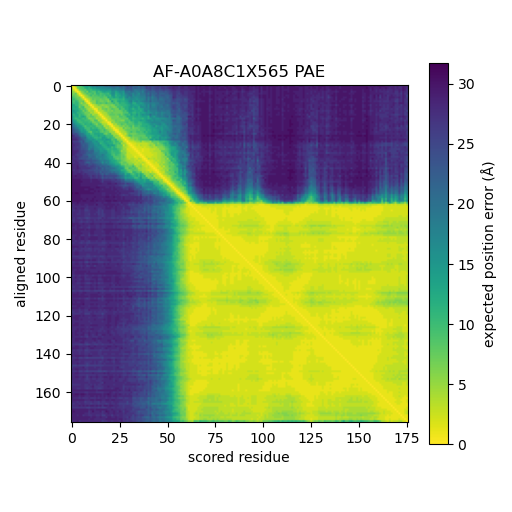87 GLN A C 1
ATOM 674 O O . GLN A 1 87 ? 0.096 6.884 -4.798 1.00 98.06 87 GLN A O 1
ATOM 679 N N . LEU A 1 88 ? -0.871 4.860 -4.620 1.00 96.88 88 LEU A N 1
ATOM 680 C CA . LEU A 1 88 ? 0.347 4.112 -4.944 1.00 96.88 88 LEU A CA 1
ATOM 681 C C . LEU A 1 88 ? 0.787 4.326 -6.394 1.00 96.88 88 LEU A C 1
ATOM 683 O O . LEU A 1 88 ? 1.976 4.543 -6.621 1.00 96.88 88 LEU A O 1
ATOM 687 N N . ALA A 1 89 ? -0.137 4.346 -7.361 1.00 95.88 89 ALA A N 1
ATOM 688 C CA . ALA A 1 89 ? 0.186 4.630 -8.764 1.00 95.88 89 ALA A CA 1
ATOM 689 C C . ALA A 1 89 ? 0.938 5.954 -8.899 1.00 95.88 89 ALA A C 1
ATOM 691 O O . ALA A 1 89 ? 2.022 6.015 -9.487 1.00 95.88 89 ALA A O 1
ATOM 692 N N . LYS A 1 90 ? 0.405 7.000 -8.260 1.00 96.06 90 LYS A N 1
ATOM 693 C CA . LYS A 1 90 ? 1.023 8.325 -8.230 1.00 96.06 90 LYS A CA 1
ATOM 694 C C . LYS A 1 90 ? 2.369 8.320 -7.504 1.00 96.06 90 LYS A C 1
ATOM 696 O O . LYS A 1 90 ? 3.329 8.892 -8.009 1.00 96.06 90 LYS A O 1
ATOM 701 N N . ALA A 1 91 ? 2.454 7.692 -6.332 1.00 95.94 91 ALA A N 1
ATOM 702 C CA . ALA A 1 91 ? 3.665 7.706 -5.511 1.00 95.94 91 ALA A CA 1
ATOM 703 C C . ALA A 1 91 ? 4.818 6.885 -6.111 1.00 95.94 91 ALA A C 1
ATOM 705 O O . ALA A 1 91 ? 5.983 7.238 -5.932 1.00 95.94 91 ALA A O 1
ATOM 706 N N . MET A 1 92 ? 4.509 5.794 -6.813 1.00 94.06 92 MET A N 1
ATOM 707 C CA . MET A 1 92 ? 5.504 4.905 -7.421 1.00 94.06 92 MET A CA 1
ATOM 708 C C . MET A 1 92 ? 5.814 5.263 -8.880 1.00 94.06 92 MET A C 1
ATOM 710 O O . MET A 1 92 ? 6.808 4.776 -9.423 1.00 94.06 92 MET A O 1
ATOM 714 N N . GLY A 1 93 ? 4.983 6.100 -9.513 1.00 93.38 93 GLY A N 1
ATOM 715 C CA . GLY A 1 93 ? 5.075 6.413 -10.939 1.00 93.38 93 GLY A CA 1
ATOM 716 C C . GLY A 1 93 ? 4.778 5.195 -11.816 1.00 93.38 93 GLY A C 1
ATOM 717 O O . GLY A 1 93 ? 5.432 5.003 -12.837 1.00 93.38 93 GLY A O 1
ATOM 718 N N . LYS A 1 94 ? 3.848 4.337 -11.378 1.00 90.06 94 LYS A N 1
ATOM 719 C CA . LYS A 1 94 ? 3.485 3.083 -12.053 1.00 90.06 94 LYS A CA 1
ATOM 720 C C . LYS A 1 94 ? 2.028 3.132 -12.514 1.00 90.06 94 LYS A C 1
ATOM 722 O O . LYS A 1 94 ? 1.199 3.685 -11.790 1.00 90.06 94 LYS A O 1
ATOM 727 N N . PRO A 1 95 ? 1.685 2.562 -13.682 1.00 91.75 95 PRO A N 1
ATOM 728 C CA . PRO A 1 95 ? 0.299 2.520 -14.134 1.00 91.75 95 PRO A CA 1
ATOM 729 C C . PRO A 1 95 ? -0.587 1.755 -13.145 1.00 91.75 95 PRO A C 1
ATOM 731 O O . PRO A 1 95 ? -0.233 0.658 -12.714 1.00 91.75 95 PRO A O 1
ATOM 734 N N . ALA A 1 96 ? -1.762 2.305 -12.828 1.00 93.00 96 ALA A N 1
ATOM 735 C CA . ALA A 1 96 ? -2.695 1.714 -11.865 1.00 93.00 96 ALA A CA 1
ATOM 736 C C . ALA A 1 96 ? -3.105 0.273 -12.224 1.00 93.00 96 ALA A C 1
ATOM 738 O O . ALA A 1 96 ? -3.304 -0.541 -11.331 1.00 93.00 96 ALA A O 1
ATOM 739 N N . GLN A 1 97 ? -3.156 -0.064 -13.518 1.00 92.19 97 GLN A N 1
ATOM 740 C CA . GLN A 1 97 ? -3.493 -1.410 -14.002 1.00 92.19 97 GLN A CA 1
ATOM 741 C C . GLN A 1 97 ? -2.532 -2.519 -13.528 1.00 92.19 97 GLN A C 1
ATOM 743 O O . GLN A 1 97 ? -2.883 -3.690 -13.612 1.00 92.19 97 GLN A O 1
ATOM 748 N N . TYR A 1 98 ? -1.324 -2.170 -13.068 1.00 92.56 98 TYR A N 1
ATOM 749 C CA . TYR A 1 98 ? -0.336 -3.131 -12.563 1.00 92.56 98 TYR A CA 1
ATOM 750 C C . TYR A 1 98 ? -0.301 -3.221 -11.035 1.00 92.56 98 TYR A C 1
ATOM 752 O O . TYR A 1 98 ? 0.510 -3.967 -10.490 1.00 92.56 98 TYR A O 1
ATOM 760 N N . ILE A 1 99 ? -1.139 -2.454 -10.337 1.00 95.94 99 ILE A N 1
ATOM 761 C CA . ILE A 1 99 ? -1.182 -2.437 -8.878 1.00 95.94 99 ILE A CA 1
ATOM 762 C C . ILE A 1 99 ? -2.257 -3.399 -8.400 1.00 95.94 99 ILE A C 1
ATOM 764 O O . ILE A 1 99 ? -3.422 -3.278 -8.770 1.00 95.94 99 ILE A O 1
ATOM 768 N N . ALA A 1 100 ? -1.861 -4.321 -7.531 1.00 97.00 100 ALA A N 1
ATOM 769 C CA . ALA A 1 100 ? -2.772 -5.206 -6.829 1.00 97.00 100 ALA A CA 1
ATOM 770 C C . ALA A 1 100 ? -2.821 -4.830 -5.346 1.00 97.00 100 ALA A C 1
ATOM 772 O O . ALA A 1 100 ? -1.786 -4.666 -4.695 1.00 97.00 100 ALA A O 1
ATOM 773 N N . ILE A 1 101 ? -4.032 -4.723 -4.803 1.00 98.06 101 ILE A N 1
ATOM 774 C CA . ILE A 1 101 ? -4.271 -4.506 -3.376 1.00 98.06 101 ILE A CA 1
ATOM 775 C C . ILE A 1 101 ? -5.013 -5.724 -2.836 1.00 98.06 101 ILE A C 1
ATOM 777 O O . ILE A 1 101 ? -6.022 -6.138 -3.404 1.00 98.06 101 ILE A O 1
ATOM 781 N N . HIS A 1 102 ? -4.523 -6.287 -1.737 1.00 98.44 102 HIS A N 1
ATOM 782 C CA . HIS A 1 102 ? -5.141 -7.424 -1.070 1.00 98.44 102 HIS A CA 1
ATOM 783 C C . HIS A 1 102 ? -5.315 -7.113 0.416 1.00 98.44 102 HIS A C 1
ATOM 785 O O . HIS A 1 102 ? -4.335 -6.925 1.134 1.00 98.44 102 HIS A O 1
ATOM 791 N N . ILE A 1 103 ? -6.565 -7.050 0.873 1.00 98.50 103 ILE A N 1
ATOM 792 C CA . ILE A 1 103 ? -6.903 -6.809 2.277 1.00 98.50 103 ILE A CA 1
ATOM 793 C C . ILE A 1 103 ? -7.485 -8.091 2.857 1.00 98.50 103 ILE A C 1
ATOM 795 O O . ILE A 1 103 ? -8.440 -8.645 2.317 1.00 98.50 103 ILE A O 1
ATOM 799 N N . ILE A 1 104 ? -6.898 -8.535 3.962 1.00 98.69 104 ILE A N 1
ATOM 800 C CA . ILE A 1 104 ? -7.242 -9.752 4.685 1.00 98.69 104 ILE A CA 1
ATOM 801 C C . ILE A 1 104 ? -7.702 -9.320 6.091 1.00 98.69 104 ILE A C 1
ATOM 803 O O . ILE A 1 104 ? -6.858 -9.130 6.974 1.00 98.69 104 ILE A O 1
ATOM 807 N N . PRO A 1 105 ? -9.013 -9.076 6.281 1.00 98.69 105 PRO A N 1
ATOM 808 C CA . PRO A 1 105 ? -9.596 -8.704 7.572 1.00 98.69 105 PRO A CA 1
ATOM 809 C C . PRO A 1 105 ? -9.814 -9.924 8.483 1.00 98.69 105 PRO A C 1
ATOM 811 O O . PRO A 1 105 ? -9.438 -11.047 8.136 1.00 98.69 105 PRO A O 1
ATOM 814 N N . ASP A 1 106 ? -10.433 -9.701 9.646 1.00 98.50 106 ASP A N 1
ATOM 815 C CA . ASP A 1 106 ? -10.848 -10.732 10.616 1.00 98.50 106 ASP A CA 1
ATOM 816 C C . ASP A 1 106 ? -9.700 -11.625 11.128 1.00 98.50 106 ASP A C 1
ATOM 818 O O . ASP A 1 106 ? -9.906 -12.771 11.535 1.00 98.50 106 ASP A O 1
ATOM 822 N N . GLN A 1 107 ? -8.460 -11.134 11.090 1.00 98.75 107 GLN A N 1
ATOM 823 C CA . GLN A 1 107 ? -7.306 -11.933 11.491 1.00 98.75 107 GLN A CA 1
ATOM 824 C C . GLN A 1 107 ? -7.178 -12.033 13.013 1.00 98.75 107 GLN A C 1
ATOM 826 O O . GLN A 1 107 ? -7.310 -11.048 13.740 1.00 98.75 107 GLN A O 1
ATOM 831 N N . MET A 1 108 ? -6.807 -13.217 13.505 1.00 98.25 108 MET A N 1
ATOM 832 C CA . MET A 1 108 ? -6.403 -13.403 14.898 1.00 98.25 108 MET A CA 1
ATOM 833 C C . MET A 1 108 ? -4.980 -12.866 15.090 1.00 98.25 108 MET A C 1
ATOM 835 O O . MET A 1 108 ? -3.997 -13.562 14.843 1.00 98.25 108 MET A O 1
ATOM 839 N N . MET A 1 109 ? -4.863 -11.606 15.506 1.00 97.56 109 MET A N 1
ATOM 840 C CA . MET A 1 109 ? -3.572 -10.941 15.683 1.00 97.56 109 MET A CA 1
ATOM 841 C C . MET A 1 109 ? -3.584 -9.922 16.823 1.00 97.56 109 MET A C 1
ATOM 843 O O . MET A 1 109 ? -4.619 -9.382 17.208 1.00 97.56 109 MET A O 1
ATOM 847 N N . MET A 1 110 ? -2.395 -9.671 17.368 1.00 97.94 110 MET A N 1
ATOM 848 C CA . MET A 1 110 ? -2.137 -8.699 18.426 1.00 97.94 110 MET A CA 1
ATOM 849 C C . MET A 1 110 ? -0.835 -7.966 18.116 1.00 97.94 110 MET A C 1
ATOM 851 O O . MET A 1 110 ? 0.082 -8.532 17.523 1.00 97.94 110 MET A O 1
ATOM 855 N N . PHE A 1 111 ? -0.727 -6.718 18.559 1.00 98.31 111 PHE A N 1
ATOM 856 C CA . PHE A 1 111 ? 0.501 -5.930 18.445 1.00 98.31 111 PHE A CA 1
ATOM 857 C C . PHE A 1 111 ? 0.900 -5.420 19.827 1.00 98.31 111 PHE A C 1
ATOM 859 O O . PHE A 1 111 ? 0.084 -4.813 20.530 1.00 98.31 111 PHE A O 1
ATOM 866 N N . GLY A 1 112 ? 2.141 -5.695 20.239 1.00 97.69 112 GLY A N 1
ATOM 867 C CA . GLY A 1 112 ? 2.644 -5.329 21.568 1.00 97.69 112 GLY A CA 1
ATOM 868 C C . GLY A 1 112 ? 1.838 -5.943 22.719 1.00 97.69 112 GLY A C 1
ATOM 869 O O . GLY A 1 112 ? 1.630 -5.286 23.733 1.00 97.69 112 GLY A O 1
ATOM 870 N N . GLY A 1 113 ? 1.309 -7.160 22.541 1.00 97.56 113 GLY A N 1
ATOM 871 C CA . GLY A 1 113 ? 0.489 -7.832 23.556 1.00 97.56 113 GLY A CA 1
ATOM 872 C C . GLY A 1 113 ? -0.926 -7.266 23.721 1.00 97.56 113 GLY A C 1
ATOM 873 O O . GLY A 1 113 ? -1.607 -7.627 24.676 1.00 97.56 113 GLY A O 1
ATOM 874 N N . LYS A 1 114 ? -1.396 -6.417 22.797 1.00 97.19 114 LYS A N 1
ATOM 875 C CA . LYS A 1 114 ? -2.753 -5.848 22.818 1.00 97.19 114 LYS A CA 1
ATOM 876 C C . LYS A 1 114 ? -3.544 -6.194 21.560 1.00 97.19 114 LYS A C 1
ATOM 878 O O . LYS A 1 114 ? -2.981 -6.164 20.462 1.00 97.19 114 LYS A O 1
ATOM 883 N N . GLY A 1 115 ? -4.837 -6.469 21.742 1.00 97.38 115 GLY A N 1
ATOM 884 C CA . GLY A 1 115 ? -5.800 -6.805 20.685 1.00 97.38 115 GLY A CA 1
ATOM 885 C C . GLY A 1 115 ? -6.454 -5.607 19.991 1.00 97.38 115 GLY A C 1
ATOM 886 O O . GLY A 1 115 ? -7.299 -5.815 19.130 1.00 97.38 115 GLY A O 1
ATOM 887 N N . ASP A 1 116 ? -6.068 -4.372 20.332 1.00 98.31 116 ASP A N 1
ATOM 888 C CA . ASP A 1 116 ? -6.517 -3.167 19.619 1.00 98.31 116 ASP A CA 1
ATOM 889 C C . ASP A 1 116 ? -6.180 -3.253 18.114 1.00 98.31 116 ASP A C 1
ATOM 891 O O . ASP A 1 116 ? -5.216 -3.953 17.760 1.00 98.31 116 ASP A O 1
ATOM 895 N N . PRO A 1 117 ? -6.888 -2.514 17.232 1.00 98.62 117 PRO A N 1
ATOM 896 C CA . PRO A 1 117 ? -6.658 -2.540 15.789 1.00 98.62 117 PRO A CA 1
ATOM 897 C C . PRO A 1 117 ? -5.174 -2.450 15.413 1.00 98.62 117 PRO A C 1
ATOM 899 O O . PRO A 1 117 ? -4.438 -1.591 15.912 1.00 98.62 117 PRO A O 1
ATOM 902 N N . CYS A 1 118 ? -4.713 -3.369 14.569 1.00 98.81 118 CYS A N 1
ATOM 903 C CA . CYS A 1 118 ? -3.337 -3.426 14.082 1.00 98.81 118 CYS A CA 1
ATOM 904 C C . CYS A 1 118 ? -3.268 -4.005 12.665 1.00 98.81 118 CYS A C 1
ATOM 906 O O . CYS A 1 118 ? -4.233 -4.593 12.165 1.00 98.81 118 CYS A O 1
ATOM 908 N N . ALA A 1 119 ? -2.123 -3.814 12.005 1.00 98.81 119 ALA A N 1
ATOM 909 C CA . ALA A 1 119 ? -1.888 -4.389 10.687 1.00 98.81 119 ALA A CA 1
ATOM 910 C C . ALA A 1 119 ? -0.443 -4.850 10.477 1.00 98.81 119 ALA A C 1
ATOM 912 O O . ALA A 1 119 ? 0.518 -4.171 10.847 1.00 98.81 119 ALA A O 1
ATOM 913 N N . LEU A 1 120 ? -0.301 -5.988 9.800 1.00 98.88 120 LEU A N 1
ATOM 914 C CA . LEU A 1 120 ? 0.964 -6.489 9.271 1.00 98.88 120 LEU A CA 1
ATOM 915 C C . LEU A 1 120 ? 0.878 -6.492 7.748 1.00 98.88 120 LEU A C 1
ATOM 917 O O . LEU A 1 120 ? 0.093 -7.236 7.151 1.00 98.88 120 LEU A O 1
ATOM 921 N N . CYS A 1 121 ? 1.674 -5.634 7.124 1.00 98.81 121 CYS A N 1
ATOM 922 C CA . CYS A 1 121 ? 1.584 -5.363 5.701 1.00 98.81 121 CYS A CA 1
ATOM 923 C C . CYS A 1 121 ? 2.869 -5.736 4.966 1.00 98.81 121 CYS A C 1
ATOM 925 O O . CYS A 1 121 ? 3.961 -5.781 5.539 1.00 98.81 121 CYS A O 1
ATOM 927 N N . SER A 1 122 ? 2.745 -5.912 3.656 1.00 98.69 122 SER A N 1
ATOM 928 C CA . SER A 1 122 ? 3.891 -5.946 2.751 1.00 98.69 122 SER A CA 1
ATOM 929 C C . SER A 1 122 ? 3.614 -5.110 1.511 1.00 98.69 122 SER A C 1
ATOM 931 O O . SER A 1 122 ? 2.497 -5.115 0.998 1.00 98.69 122 SER A O 1
ATOM 933 N N . LEU A 1 123 ? 4.631 -4.389 1.043 1.00 98.56 123 LEU A N 1
ATOM 934 C CA . LEU A 1 123 ? 4.653 -3.761 -0.270 1.00 98.56 123 LEU A CA 1
ATOM 935 C C . LEU A 1 123 ? 5.762 -4.427 -1.081 1.00 98.56 123 LEU A C 1
ATOM 937 O O . LEU A 1 123 ? 6.947 -4.162 -0.869 1.00 98.56 123 LEU A O 1
ATOM 941 N N . THR A 1 124 ? 5.354 -5.298 -1.994 1.00 98.06 124 THR A N 1
ATOM 942 C CA . THR A 1 124 ? 6.251 -6.016 -2.902 1.00 98.06 124 THR A CA 1
ATOM 943 C C . THR A 1 124 ? 6.235 -5.332 -4.253 1.00 98.06 124 THR A C 1
ATOM 945 O O . THR A 1 124 ? 5.169 -4.961 -4.737 1.00 98.06 124 THR A O 1
ATOM 948 N N . SER A 1 125 ? 7.399 -5.126 -4.856 1.00 96.69 125 SER A N 1
ATOM 949 C CA . SER A 1 125 ? 7.518 -4.411 -6.122 1.00 96.69 125 SER A CA 1
ATOM 950 C C . SER A 1 125 ? 8.842 -4.753 -6.787 1.00 96.69 125 SER A C 1
ATOM 952 O O . SER A 1 125 ? 9.847 -4.827 -6.096 1.00 96.69 125 SER A O 1
ATOM 954 N N . ILE A 1 126 ? 8.883 -4.894 -8.115 1.00 94.44 126 ILE A N 1
ATOM 955 C CA . ILE A 1 126 ? 10.174 -4.861 -8.822 1.00 94.44 126 ILE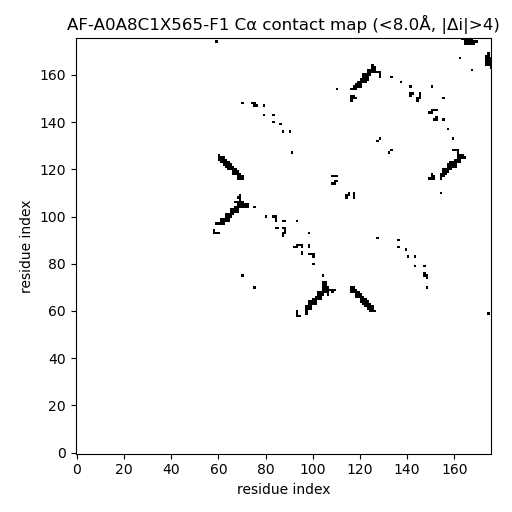 A CA 1
ATOM 956 C C . ILE A 1 126 ? 10.622 -3.388 -8.909 1.00 94.44 126 ILE A C 1
ATOM 958 O O . ILE A 1 126 ? 9.890 -2.490 -9.354 1.00 94.44 126 ILE A O 1
ATOM 962 N N . GLY A 1 127 ? 11.799 -3.088 -8.380 1.00 92.94 127 GLY A N 1
ATOM 963 C CA . GLY A 1 127 ? 12.311 -1.732 -8.247 1.00 92.94 127 GLY A CA 1
ATOM 964 C C . GLY A 1 127 ? 11.383 -0.772 -7.488 1.00 92.94 127 GLY A C 1
ATOM 965 O O . GLY A 1 127 ? 10.321 -1.117 -6.958 1.00 92.94 127 GLY A O 1
ATOM 966 N N . LYS A 1 128 ? 11.781 0.505 -7.465 1.00 94.00 128 LYS A N 1
ATOM 967 C CA . LYS A 1 128 ? 11.109 1.587 -6.712 1.00 94.00 128 LYS A CA 1
ATOM 968 C C . LYS A 1 128 ? 10.983 1.313 -5.207 1.00 94.00 128 LYS A C 1
ATOM 970 O O . LYS A 1 128 ? 10.242 2.017 -4.539 1.00 94.00 128 LYS A O 1
ATOM 975 N N . ILE A 1 129 ? 11.740 0.365 -4.668 1.00 96.38 129 ILE A N 1
ATOM 976 C CA . ILE A 1 129 ? 11.917 0.150 -3.235 1.00 96.38 129 ILE A CA 1
ATOM 977 C C . ILE A 1 129 ? 13.280 0.723 -2.841 1.00 96.38 129 ILE A C 1
ATOM 979 O O . ILE A 1 129 ? 14.268 0.557 -3.549 1.00 96.38 129 ILE A O 1
ATOM 983 N N . GLY A 1 130 ? 13.334 1.470 -1.741 1.00 96.06 130 GLY A N 1
ATOM 984 C CA . GLY A 1 130 ? 14.556 2.154 -1.316 1.00 96.06 130 GLY A CA 1
ATOM 985 C C . GLY A 1 130 ? 14.324 3.047 -0.106 1.00 96.06 130 GLY A C 1
ATOM 986 O O . GLY A 1 130 ? 13.199 3.441 0.171 1.00 96.06 130 GLY A O 1
ATOM 987 N N . GLY A 1 131 ? 15.371 3.383 0.651 1.00 97.25 131 GLY A N 1
ATOM 988 C CA . GLY A 1 131 ? 15.212 4.034 1.960 1.00 97.25 131 GLY A CA 1
ATOM 989 C C . GLY A 1 131 ? 14.387 5.332 1.949 1.00 97.25 131 GLY A C 1
ATOM 990 O O . GLY A 1 131 ? 13.578 5.550 2.851 1.00 97.25 131 GLY A O 1
ATOM 991 N N . ALA A 1 132 ? 14.551 6.184 0.933 1.00 97.38 132 ALA A N 1
ATOM 992 C CA . ALA A 1 132 ? 13.779 7.423 0.802 1.00 97.38 132 ALA A CA 1
ATOM 993 C C . ALA A 1 132 ? 12.332 7.154 0.353 1.00 97.38 132 ALA A C 1
ATOM 995 O O . ALA A 1 132 ? 11.390 7.672 0.955 1.00 97.38 132 ALA A O 1
ATOM 996 N N . GLN A 1 133 ? 12.157 6.299 -0.656 1.00 96.75 133 GLN A N 1
ATOM 997 C CA . GLN A 1 133 ? 10.854 5.891 -1.178 1.00 96.75 133 GLN A CA 1
ATOM 998 C C . GLN A 1 133 ? 10.016 5.190 -0.103 1.00 96.75 133 GLN A C 1
ATOM 1000 O O . GLN A 1 133 ? 8.864 5.546 0.118 1.00 96.75 133 GLN A O 1
ATOM 1005 N N . ASN A 1 134 ? 10.615 4.266 0.644 1.00 98.44 134 ASN A N 1
ATOM 1006 C CA . ASN A 1 134 ? 9.954 3.507 1.698 1.00 98.44 134 ASN A CA 1
ATOM 1007 C C . ASN A 1 134 ? 9.418 4.439 2.790 1.00 98.44 134 ASN A C 1
ATOM 1009 O O . ASN A 1 134 ? 8.288 4.266 3.226 1.00 98.44 134 ASN A O 1
ATOM 1013 N N . LYS A 1 135 ? 10.159 5.488 3.180 1.00 98.50 135 LYS A N 1
ATOM 1014 C CA . LYS A 1 135 ? 9.658 6.502 4.132 1.00 98.50 135 LYS A CA 1
ATOM 1015 C C . LYS A 1 135 ? 8.425 7.236 3.598 1.00 98.50 135 LYS A C 1
ATOM 1017 O O . LYS A 1 135 ? 7.473 7.460 4.347 1.00 98.50 135 LYS A O 1
ATOM 1022 N N . GLN A 1 136 ? 8.429 7.597 2.314 1.00 98.25 136 GLN A N 1
ATOM 1023 C CA . GLN A 1 136 ? 7.273 8.209 1.657 1.00 98.25 136 GLN A CA 1
ATOM 1024 C C . GLN A 1 136 ? 6.074 7.251 1.640 1.00 98.25 136 GLN A C 1
ATOM 1026 O O . GLN A 1 136 ? 4.964 7.654 1.992 1.00 98.25 136 GLN A O 1
ATOM 1031 N N . TYR A 1 137 ? 6.293 5.987 1.273 1.00 98.50 137 TYR A N 1
ATOM 1032 C CA . TYR A 1 137 ? 5.245 4.970 1.218 1.00 98.50 137 TYR A CA 1
ATOM 1033 C C . TYR A 1 137 ? 4.692 4.639 2.599 1.00 98.50 137 TYR A C 1
ATOM 1035 O O . TYR A 1 137 ? 3.480 4.527 2.733 1.00 98.50 137 TYR A O 1
ATOM 1043 N N . SER A 1 138 ? 5.531 4.575 3.637 1.00 98.62 138 SER A N 1
ATOM 1044 C CA . SER A 1 138 ? 5.076 4.377 5.015 1.00 98.62 138 SER A CA 1
ATOM 1045 C C . SER A 1 138 ? 4.090 5.460 5.432 1.00 98.62 138 SER A C 1
ATOM 1047 O O . SER A 1 138 ? 2.997 5.141 5.887 1.00 98.62 138 SER A O 1
ATOM 1049 N N . LYS A 1 139 ? 4.421 6.741 5.209 1.00 98.50 139 LYS A N 1
ATOM 1050 C CA . LYS A 1 139 ? 3.516 7.850 5.549 1.00 98.50 139 LYS A CA 1
ATOM 1051 C C . LYS A 1 139 ? 2.186 7.757 4.795 1.00 98.50 139 LYS A C 1
ATOM 1053 O O . LYS A 1 139 ? 1.134 7.982 5.386 1.00 98.50 139 LYS A O 1
ATOM 1058 N N . LEU A 1 140 ? 2.239 7.429 3.505 1.00 98.50 140 LEU A N 1
ATOM 1059 C CA . LEU A 1 140 ? 1.061 7.306 2.647 1.00 98.50 140 LEU A CA 1
ATOM 1060 C C . LEU A 1 140 ? 0.163 6.141 3.082 1.00 98.50 140 LEU A C 1
ATOM 1062 O O . LEU A 1 140 ? -1.022 6.334 3.339 1.00 98.50 140 LEU A O 1
ATOM 1066 N N . LEU A 1 141 ? 0.729 4.940 3.192 1.00 98.62 141 LEU A N 1
ATOM 1067 C CA . LEU A 1 141 ? -0.012 3.709 3.459 1.00 98.62 141 LEU A CA 1
ATOM 1068 C C . LEU A 1 141 ? -0.538 3.666 4.891 1.00 98.62 141 LEU A C 1
ATOM 1070 O O . LEU A 1 141 ? -1.706 3.353 5.097 1.00 98.62 141 LEU A O 1
ATOM 1074 N N . MET A 1 142 ? 0.276 4.049 5.879 1.00 98.62 142 MET A N 1
ATOM 1075 C CA . MET A 1 142 ? -0.190 4.144 7.265 1.00 98.62 142 MET A CA 1
ATOM 1076 C C . MET A 1 142 ? -1.264 5.225 7.418 1.00 98.62 142 MET A C 1
ATOM 1078 O O . MET A 1 142 ? -2.210 5.031 8.172 1.00 98.62 142 MET A O 1
ATOM 1082 N N . GLY A 1 143 ? -1.169 6.329 6.668 1.00 98.69 143 GLY A N 1
ATOM 1083 C CA . GLY A 1 143 ? -2.214 7.352 6.627 1.00 98.69 143 GLY A CA 1
ATOM 1084 C C . GLY A 1 143 ? -3.541 6.824 6.074 1.00 98.69 143 GLY A C 1
ATOM 1085 O O . GLY A 1 143 ? -4.591 7.101 6.645 1.00 98.69 143 GLY A O 1
ATOM 1086 N N . LEU A 1 144 ? -3.503 6.017 5.008 1.00 98.62 144 LEU A N 1
ATOM 1087 C CA . LEU A 1 144 ? -4.697 5.371 4.452 1.00 98.62 144 LEU A CA 1
ATOM 1088 C C . LEU A 1 144 ? -5.324 4.370 5.424 1.00 98.62 144 LEU A C 1
ATOM 1090 O O . LEU A 1 144 ? -6.536 4.399 5.627 1.00 98.62 144 LEU A O 1
ATOM 1094 N N . LEU A 1 145 ? -4.511 3.513 6.043 1.00 98.75 145 LEU A N 1
ATOM 1095 C CA . LEU A 1 145 ? -4.993 2.531 7.017 1.00 98.75 145 LEU A CA 1
ATOM 1096 C C . LEU A 1 145 ? -5.546 3.208 8.274 1.00 98.75 145 LEU A C 1
ATOM 1098 O O . LEU A 1 145 ? -6.552 2.762 8.818 1.00 98.75 145 LEU A O 1
ATOM 1102 N N . ASN A 1 146 ? -4.952 4.321 8.700 1.00 98.62 146 ASN A N 1
ATOM 1103 C CA . ASN A 1 146 ? -5.495 5.116 9.791 1.00 98.62 146 ASN A CA 1
ATOM 1104 C C . ASN A 1 146 ? -6.842 5.747 9.423 1.00 98.62 146 ASN A C 1
ATOM 1106 O O . ASN A 1 146 ? -7.807 5.596 10.166 1.00 98.62 146 ASN A O 1
ATOM 1110 N N . LYS A 1 147 ? -6.923 6.393 8.254 1.00 98.50 147 LYS A N 1
ATOM 1111 C CA . LYS A 1 147 ? -8.142 7.041 7.753 1.00 98.50 147 LYS A CA 1
ATOM 1112 C C . LYS A 1 147 ? -9.313 6.065 7.633 1.00 98.50 147 LYS A C 1
ATOM 1114 O O . LYS A 1 147 ? -10.421 6.410 8.023 1.00 98.50 147 LYS A O 1
ATOM 1119 N N . HIS A 1 148 ? -9.076 4.891 7.051 1.00 98.50 148 HIS A N 1
ATOM 1120 C CA . HIS A 1 148 ? -10.146 3.964 6.669 1.00 98.50 148 HIS A CA 1
ATOM 1121 C C . HIS A 1 148 ? -10.430 2.881 7.701 1.00 98.50 148 HIS A C 1
ATOM 1123 O O . HIS A 1 148 ? -11.570 2.455 7.814 1.00 98.50 148 HIS A O 1
ATOM 1129 N N . LEU A 1 149 ? -9.416 2.429 8.443 1.00 98.25 149 LEU A N 1
ATOM 1130 C CA . LEU A 1 149 ? -9.544 1.306 9.379 1.00 98.25 149 LEU A CA 1
ATOM 1131 C C . LEU A 1 149 ? -9.344 1.722 10.843 1.00 98.25 149 LEU A C 1
ATOM 1133 O O . LEU A 1 149 ? -9.405 0.879 11.734 1.00 98.25 149 LEU A O 1
ATOM 1137 N N . GLY A 1 150 ? -9.047 2.998 11.113 1.00 98.19 150 GLY A N 1
ATOM 1138 C CA . GLY A 1 150 ? -8.794 3.496 12.469 1.00 98.19 150 GLY A CA 1
ATOM 1139 C C . GLY A 1 150 ? -7.516 2.945 13.109 1.00 98.19 150 GLY A C 1
ATOM 1140 O O . GLY A 1 150 ? -7.317 3.088 14.314 1.00 98.19 150 GLY A O 1
ATOM 1141 N N . ILE A 1 151 ? -6.636 2.308 12.331 1.00 98.69 151 ILE A N 1
ATOM 1142 C CA . ILE A 1 151 ? -5.417 1.691 12.858 1.00 98.69 151 ILE A CA 1
ATOM 1143 C C . ILE A 1 151 ? -4.376 2.783 13.095 1.00 98.69 151 ILE A C 1
ATOM 1145 O O . ILE A 1 151 ? -4.027 3.543 12.189 1.00 98.69 151 ILE A O 1
ATOM 1149 N N . SER A 1 152 ? -3.870 2.883 14.320 1.00 98.44 152 SER A N 1
ATOM 1150 C CA . SER A 1 152 ? -2.829 3.857 14.645 1.00 98.44 152 SER A CA 1
ATOM 1151 C C . SER A 1 152 ? -1.497 3.488 13.961 1.00 98.44 152 SER A C 1
ATOM 1153 O O . SER A 1 152 ? -1.130 2.310 13.976 1.00 98.44 152 SER A O 1
ATOM 1155 N N . PRO A 1 153 ? -0.745 4.443 13.368 1.00 98.38 153 PRO A N 1
ATOM 1156 C CA . PRO A 1 153 ? 0.503 4.150 12.650 1.00 98.38 153 PRO A CA 1
ATOM 1157 C C . PRO A 1 153 ? 1.581 3.414 13.459 1.00 98.38 153 PRO A C 1
ATOM 1159 O O . PRO A 1 153 ? 2.373 2.673 12.885 1.00 98.38 153 PRO A O 1
ATOM 1162 N N . ASP A 1 154 ? 1.612 3.579 14.782 1.00 98.25 154 ASP A N 1
ATOM 1163 C CA . ASP A 1 154 ? 2.526 2.875 15.696 1.00 98.25 154 ASP A CA 1
ATOM 1164 C C . ASP A 1 154 ? 2.182 1.384 15.885 1.00 98.25 154 ASP A C 1
ATOM 1166 O O . ASP A 1 154 ? 2.963 0.640 16.477 1.00 98.25 154 ASP A O 1
ATOM 1170 N N . ARG A 1 155 ? 1.039 0.931 15.355 1.00 98.62 155 ARG A N 1
ATOM 1171 C CA . ARG A 1 155 ? 0.570 -0.465 15.371 1.00 98.62 155 ARG A CA 1
ATOM 1172 C C . ARG A 1 155 ? 0.584 -1.110 13.984 1.00 98.62 155 ARG A C 1
ATOM 1174 O O . ARG A 1 155 ? -0.152 -2.068 13.729 1.00 98.62 155 ARG A O 1
ATOM 1181 N N . ILE A 1 156 ? 1.395 -0.569 13.077 1.00 98.81 156 ILE A N 1
ATOM 1182 C CA . ILE A 1 156 ? 1.512 -1.032 11.695 1.00 98.81 156 ILE A CA 1
ATOM 1183 C C . ILE A 1 156 ? 2.973 -1.354 11.389 1.00 98.81 156 ILE A C 1
ATOM 1185 O O . ILE A 1 156 ? 3.850 -0.502 11.522 1.00 98.81 156 ILE A O 1
ATOM 1189 N N . TYR A 1 157 ? 3.225 -2.560 10.883 1.00 98.75 157 TYR A N 1
ATOM 1190 C CA . TYR A 1 157 ? 4.469 -2.866 10.176 1.00 98.75 157 TYR A CA 1
ATOM 1191 C C . TYR A 1 157 ? 4.223 -3.005 8.677 1.00 98.75 157 TYR A C 1
ATOM 1193 O O . TYR A 1 157 ? 3.206 -3.553 8.255 1.00 98.75 157 TYR A O 1
ATOM 1201 N N . ILE A 1 158 ? 5.171 -2.511 7.875 1.00 98.81 158 ILE A N 1
ATOM 1202 C CA . ILE A 1 158 ? 5.193 -2.678 6.420 1.00 98.81 158 ILE A CA 1
ATOM 1203 C C . ILE A 1 158 ? 6.557 -3.241 6.032 1.00 98.81 158 ILE A C 1
ATOM 1205 O O . ILE A 1 158 ? 7.577 -2.565 6.170 1.00 98.81 158 ILE A O 1
ATOM 1209 N N . ASN A 1 159 ? 6.562 -4.464 5.513 1.00 98.69 159 ASN A N 1
ATOM 1210 C CA . ASN A 1 159 ? 7.744 -5.049 4.897 1.00 98.69 159 ASN A CA 1
ATOM 1211 C C . ASN A 1 159 ? 7.834 -4.583 3.443 1.00 98.69 159 ASN A C 1
ATOM 1213 O O . ASN A 1 159 ? 6.926 -4.831 2.652 1.00 98.69 159 ASN A O 1
ATOM 1217 N N . PHE A 1 160 ? 8.924 -3.910 3.088 1.00 98.50 160 PHE A N 1
ATOM 1218 C CA . PHE A 1 160 ? 9.195 -3.510 1.710 1.00 98.50 160 PHE A CA 1
ATOM 1219 C C . PHE A 1 160 ? 10.080 -4.559 1.047 1.00 98.50 160 PHE A C 1
ATOM 1221 O O . PHE A 1 160 ? 11.174 -4.831 1.540 1.00 98.50 160 PHE A O 1
ATOM 1228 N N . VAL A 1 161 ? 9.607 -5.138 -0.054 1.00 97.88 161 VAL A N 1
ATOM 1229 C CA . VAL A 1 161 ? 10.293 -6.231 -0.750 1.00 97.88 161 VAL A CA 1
ATOM 1230 C C . VAL A 1 161 ? 10.576 -5.800 -2.180 1.00 97.88 161 VAL A C 1
ATOM 1232 O O . VAL A 1 161 ? 9.648 -5.614 -2.970 1.00 97.88 161 VAL A O 1
ATOM 1235 N N . ASP A 1 162 ? 11.860 -5.622 -2.488 1.00 96.44 162 ASP A N 1
ATOM 1236 C CA . ASP A 1 162 ? 12.321 -5.415 -3.858 1.00 96.44 162 ASP A CA 1
ATOM 1237 C C . ASP A 1 162 ? 12.503 -6.777 -4.533 1.00 96.44 162 ASP A C 1
ATOM 1239 O O . ASP A 1 162 ? 13.237 -7.627 -4.026 1.00 96.44 162 ASP A O 1
ATOM 1243 N N . MET A 1 163 ? 11.798 -6.999 -5.637 1.00 95.56 163 MET A N 1
ATOM 1244 C CA . MET A 1 163 ? 11.819 -8.263 -6.371 1.00 95.56 163 MET A CA 1
ATOM 1245 C C . MET A 1 163 ? 12.611 -8.127 -7.663 1.00 95.56 163 MET A C 1
ATOM 1247 O O . MET A 1 163 ? 12.492 -7.131 -8.370 1.00 95.56 163 MET A O 1
ATOM 1251 N N . ASP A 1 164 ? 13.352 -9.172 -8.022 1.00 93.75 164 ASP A N 1
ATOM 1252 C CA . ASP A 1 164 ? 13.894 -9.296 -9.374 1.00 93.75 164 ASP A CA 1
ATOM 1253 C C . ASP A 1 164 ? 12.761 -9.584 -10.375 1.00 93.75 164 ASP A C 1
ATOM 1255 O O . ASP A 1 164 ? 11.838 -10.351 -10.081 1.00 93.75 164 ASP A O 1
ATOM 1259 N N . ALA A 1 165 ? 12.833 -8.984 -11.563 1.00 93.44 165 ALA A N 1
ATOM 1260 C CA . ALA A 1 165 ? 11.851 -9.163 -12.627 1.00 93.44 165 ALA A CA 1
ATOM 1261 C C . ALA A 1 165 ? 11.712 -10.631 -13.072 1.00 93.44 165 ALA A C 1
ATOM 1263 O O . ALA A 1 165 ? 10.599 -11.098 -13.327 1.00 93.44 165 ALA A O 1
ATOM 1264 N N . ALA A 1 166 ? 12.814 -11.385 -13.099 1.00 94.44 166 ALA A N 1
ATOM 1265 C CA . ALA A 1 166 ? 12.807 -12.802 -13.455 1.00 94.44 166 ALA A CA 1
ATOM 1266 C C . ALA A 1 166 ? 12.053 -13.669 -12.428 1.00 94.44 166 ALA A C 1
ATOM 1268 O O . ALA A 1 166 ? 11.590 -14.757 -12.761 1.00 94.44 166 ALA A O 1
ATOM 1269 N N . ASN A 1 167 ? 11.877 -13.173 -11.199 1.00 95.19 167 ASN A N 1
ATOM 1270 C CA . ASN A 1 167 ? 11.224 -13.888 -10.099 1.00 95.19 167 ASN A CA 1
ATOM 1271 C C . ASN A 1 167 ? 9.728 -13.572 -9.966 1.00 95.19 167 ASN A C 1
ATOM 1273 O O . ASN A 1 167 ? 9.097 -13.954 -8.980 1.00 95.19 167 ASN A O 1
ATOM 1277 N N . VAL A 1 168 ? 9.147 -12.866 -10.937 1.00 94.00 168 VAL A N 1
ATOM 1278 C CA . VAL A 1 168 ? 7.729 -12.513 -10.936 1.00 94.00 168 VAL A CA 1
ATOM 1279 C C . VAL A 1 168 ? 7.114 -12.897 -12.273 1.00 94.00 168 VAL A C 1
ATOM 1281 O O . VAL A 1 168 ? 7.507 -12.385 -13.320 1.00 94.00 168 VAL A O 1
ATOM 1284 N N . ALA A 1 169 ? 6.123 -13.785 -12.226 1.00 93.44 169 ALA A N 1
ATOM 1285 C CA . ALA A 1 169 ? 5.373 -14.214 -13.396 1.00 93.44 169 ALA A CA 1
ATOM 1286 C C . ALA A 1 169 ? 4.088 -13.395 -13.585 1.00 93.44 169 ALA A C 1
ATOM 1288 O O . ALA A 1 169 ? 3.364 -13.110 -12.630 1.00 93.44 169 ALA A O 1
ATOM 1289 N N . TRP A 1 170 ? 3.780 -13.054 -14.832 1.00 91.88 170 TRP A N 1
ATOM 1290 C CA . TRP A 1 170 ? 2.522 -12.455 -15.260 1.00 91.88 170 TRP A CA 1
ATOM 1291 C C . TRP A 1 170 ? 2.247 -12.827 -16.719 1.00 91.88 170 TRP A C 1
ATOM 1293 O O . TRP A 1 170 ? 3.162 -12.903 -17.533 1.00 91.88 170 TRP A O 1
ATOM 1303 N N . ASN A 1 171 ? 0.975 -13.055 -17.056 1.00 92.56 171 ASN A N 1
ATOM 1304 C CA . ASN A 1 171 ? 0.545 -13.370 -18.420 1.00 92.56 171 ASN A CA 1
ATOM 1305 C C . ASN A 1 171 ? 1.337 -14.531 -19.070 1.00 92.56 171 ASN A C 1
ATOM 1307 O O . ASN A 1 171 ? 1.816 -14.429 -20.196 1.00 92.56 171 ASN A O 1
ATOM 1311 N N . SER A 1 172 ? 1.476 -15.641 -18.337 1.00 94.75 172 SER A N 1
ATOM 1312 C CA . SER A 1 172 ? 2.169 -16.869 -18.775 1.00 94.75 172 SER A CA 1
ATOM 1313 C C . SER A 1 172 ? 3.672 -16.725 -19.086 1.00 94.75 172 SER A C 1
ATOM 1315 O O . SER A 1 172 ? 4.247 -17.612 -19.708 1.00 94.75 172 SER A O 1
ATOM 1317 N N . THR A 1 173 ? 4.323 -15.649 -18.634 1.00 93.81 173 THR A N 1
ATOM 1318 C CA . THR A 1 173 ? 5.781 -15.424 -18.716 1.00 93.81 173 THR A CA 1
ATOM 1319 C C . THR A 1 173 ? 6.285 -14.732 -17.441 1.00 93.81 173 THR A C 1
ATOM 1321 O O . THR A 1 173 ? 5.493 -14.463 -16.540 1.00 93.81 173 THR A O 1
ATOM 1324 N N . THR A 1 174 ? 7.583 -14.448 -17.332 1.00 92.69 174 THR A N 1
ATOM 1325 C CA . THR A 1 174 ? 8.176 -13.571 -16.305 1.00 92.69 174 THR A CA 1
ATOM 1326 C C . THR A 1 174 ? 8.444 -12.164 -16.850 1.00 92.69 174 THR A C 1
ATOM 1328 O O . THR A 1 174 ? 8.347 -11.934 -18.056 1.00 92.69 174 THR A O 1
ATOM 1331 N N . PHE A 1 175 ? 8.738 -11.204 -15.963 1.00 87.12 175 PHE A N 1
ATOM 1332 C CA . PHE A 1 175 ? 9.104 -9.830 -16.352 1.00 87.12 175 PHE A CA 1
ATOM 1333 C C . PHE A 1 175 ? 10.588 -9.668 -16.745 1.00 87.12 175 PHE A C 1
ATOM 1335 O O . PHE A 1 175 ? 10.964 -8.602 -17.240 1.00 87.12 175 PHE A O 1
ATOM 1342 N N . GLY A 1 176 ? 11.426 -10.671 -16.456 1.00 84.69 176 GLY A N 1
ATOM 1343 C CA . GLY A 1 176 ? 12.878 -10.678 -16.685 1.00 84.69 176 GLY A CA 1
ATOM 1344 C C . GLY A 1 176 ? 13.295 -11.286 -18.014 1.00 84.69 176 GLY A C 1
ATOM 1345 O O . GLY A 1 176 ? 12.539 -12.133 -18.533 1.00 84.69 176 GLY A O 1
#

Solvent-accessible surface area (backbone atoms only — not comparable to full-atom values): 9918 Å² total; per-residue (Å²): 140,90,75,65,70,75,58,54,58,62,49,52,57,54,53,53,56,50,51,55,52,51,53,52,56,50,54,53,52,50,55,53,50,51,52,50,51,54,50,50,55,51,48,51,55,48,48,56,52,52,54,49,60,63,64,68,71,68,75,79,48,50,38,40,40,38,38,39,22,44,46,51,60,90,61,56,59,74,61,54,57,58,51,52,37,53,52,47,18,66,75,68,74,34,63,52,93,41,48,47,76,46,81,42,50,62,38,96,59,65,53,95,92,34,74,61,59,32,37,55,30,35,43,35,22,46,55,89,63,45,81,71,50,46,56,54,48,49,57,52,53,38,47,50,43,27,74,60,64,68,23,52,59,93,40,51,50,72,48,78,41,68,41,60,41,64,80,40,75,56,93,98,41,52,72,88

Secondary structure (DSSP, 8-state):
--SSHHHHHHHHHHHHHHHHHHHHHHHHHHHHHHHHHHHHHHHHHHHHHHHHHHHS-------EEEEEESS-GGGS-THHHHHHHHHHHHHHT--GGG-EEEEE-S----BTTB-SS-EEEEEEEES--SHHHHHHHHHHHHHHHHHHH---GGGEEEEEEEE-GGG-EETTEE--

Nearest PDB structures (foldseek):
  6oyb-assembly1_A  TM=9.934E-01  e=8.067E-20  Homo sapiens
  7kqx-assembly1_C  TM=9.929E-01  e=9.790E-20  Homo sapiens
  6oye-assembly1_C  TM=9.928E-01  e=9.790E-20  Homo sapiens
  6oyg-assembly1_C  TM=9.927E-01  e=9.790E-20  Homo sapiens
  5eiz-assembly1_C  TM=9.931E-01  e=1.188E-19  Homo sapiens

Organism: Cyprinus carpio (NCBI:txid7962)

pLDDT: mean 81.26, std 21.79, range [39.69, 98.88]

Foldseek 3Di:
DPDPPVVVVVVVVVVVVVVVVVVVVVVVVVVVVVVVVVVVVVVVVVVVVVVVVVVVPLLDKAKEKEKEKQFAPVLADPVLQVVVLVVCCVLQVHDSVRYHYHYHYNDPDDAPPHPPIAIEMEIEMADQDDDVSVVVVLVVVQVSCCVRRVHHSVRYDYHYHHDDQQPDDDPNHTRD